Protein AF-A0A4Q2Z6X6-F1 (afdb_monomer_lite)

Radius of gyration: 25.13 Å; chains: 1; bounding box: 73×52×61 Å

Foldseek 3Di:
DDDDPPPPPDDFFPAWDDPDQHTDGWDAQFKKKWKWWFAFLDDPVVLVVLCVVLVCQCPPPPPVSVVVSSVVSVVVSLVSNLQCTDPLLCVPVQLLVQLLCLLVVCDPPQWHWDKKADGSTMIITIIGGHDRRTPVNSVCSSLVRSQVRSCVVVVHDDHGTHPDIDMDTQFDVVSVVVSRVCRQCSCCVSVNDVGSCVRCSICNVVVPCRPVPVQPPDPPHPPDDPPPPVPQAEKEWAWEWDADPVRAIDTPDIDIDPQWDKDDWDDDPRAIEIEIERPHPAGAANHEYEYHYEYEASHHYEYEYPDAHEFEAYDPPHAHEYEYEYAAYHLYEYEYYYDAHEYDPRHHYYYDYHYHYDPRYYYHDDYHHDYD

Structure (mmCIF, N/CA/C/O backbone):
data_AF-A0A4Q2Z6X6-F1
#
_entry.id   AF-A0A4Q2Z6X6-F1
#
loop_
_atom_site.group_PDB
_atom_site.id
_atom_site.type_symbol
_atom_site.label_atom_id
_atom_site.label_alt_id
_atom_site.label_comp_id
_atom_site.label_asym_id
_atom_site.label_entity_id
_atom_site.label_seq_id
_atom_site.pdbx_PDB_ins_code
_atom_site.Cartn_x
_atom_site.Cartn_y
_atom_site.Cartn_z
_atom_site.occupancy
_atom_site.B_iso_or_equiv
_atom_site.auth_seq_id
_atom_site.auth_comp_id
_atom_site.auth_asym_id
_atom_site.auth_atom_id
_atom_site.pdbx_PDB_model_num
ATOM 1 N N . MET A 1 1 ? 43.398 12.656 -2.396 1.00 33.22 1 MET A N 1
ATOM 2 C CA . MET A 1 1 ? 42.752 12.116 -1.182 1.00 33.22 1 MET A CA 1
ATOM 3 C C . MET A 1 1 ? 42.149 13.258 -0.384 1.00 33.22 1 MET A C 1
ATOM 5 O O . MET A 1 1 ? 42.887 14.016 0.225 1.00 33.22 1 MET A O 1
ATOM 9 N N . LYS A 1 2 ? 40.828 13.418 -0.453 1.00 22.88 2 LYS A N 1
ATOM 10 C CA . LYS A 1 2 ? 40.006 14.090 0.561 1.00 22.88 2 LYS A CA 1
ATOM 11 C C . LYS A 1 2 ? 38.672 13.355 0.536 1.00 22.88 2 LYS A C 1
ATOM 13 O O . LYS A 1 2 ? 37.849 13.599 -0.343 1.00 22.88 2 LYS A O 1
ATOM 18 N N . GLU A 1 3 ? 38.540 12.373 1.418 1.00 23.33 3 GLU A N 1
ATOM 19 C CA . GLU A 1 3 ? 37.266 11.732 1.723 1.00 23.33 3 GLU A CA 1
ATOM 20 C C . GLU A 1 3 ? 36.317 12.811 2.246 1.00 23.33 3 GLU A C 1
ATOM 22 O O . GLU A 1 3 ? 36.590 13.475 3.243 1.00 23.33 3 GLU A O 1
ATOM 27 N N . LYS A 1 4 ? 35.218 13.040 1.526 1.00 25.09 4 LYS A N 1
ATOM 28 C CA . LYS A 1 4 ? 34.052 13.701 2.101 1.00 25.09 4 LYS A CA 1
ATOM 29 C C . LYS A 1 4 ? 33.252 12.608 2.792 1.00 25.09 4 LYS A C 1
ATOM 31 O O . LYS A 1 4 ? 32.515 11.884 2.125 1.00 25.09 4 LYS A O 1
ATOM 36 N N . GLU A 1 5 ? 33.397 12.505 4.109 1.00 23.25 5 GLU A N 1
ATOM 37 C CA . GLU A 1 5 ? 32.380 11.892 4.958 1.00 23.25 5 GLU A CA 1
ATOM 38 C C . GLU A 1 5 ? 31.048 12.596 4.672 1.00 23.25 5 GLU A C 1
ATOM 40 O O . GLU A 1 5 ? 30.813 13.743 5.060 1.00 23.25 5 GLU A O 1
ATOM 45 N N . LEU A 1 6 ? 30.171 11.921 3.927 1.00 26.19 6 LEU A N 1
ATOM 46 C CA . LEU A 1 6 ? 28.757 12.251 3.938 1.00 26.19 6 LEU A CA 1
ATOM 47 C C . LEU A 1 6 ? 28.238 11.880 5.325 1.00 26.19 6 LEU A C 1
ATOM 49 O O . LEU A 1 6 ? 27.964 10.716 5.604 1.00 26.19 6 LEU A O 1
ATOM 53 N N . SER A 1 7 ? 28.121 12.894 6.179 1.00 25.31 7 SER A N 1
ATOM 54 C CA . SER A 1 7 ? 27.328 12.863 7.404 1.00 25.31 7 SER A CA 1
ATOM 55 C C . SER A 1 7 ? 25.977 12.180 7.121 1.00 25.31 7 SER A C 1
ATOM 57 O O . SER A 1 7 ? 25.124 12.692 6.396 1.00 25.31 7 SER A O 1
ATOM 59 N N . LEU A 1 8 ? 25.818 10.973 7.670 1.00 28.03 8 LEU A N 1
ATOM 60 C CA . LEU A 1 8 ? 24.575 10.191 7.699 1.00 28.03 8 LEU A CA 1
ATOM 61 C C . LEU A 1 8 ? 23.663 10.609 8.871 1.00 28.03 8 LEU A C 1
ATOM 63 O O . LEU A 1 8 ? 22.629 9.991 9.115 1.00 28.03 8 LEU A O 1
ATOM 67 N N . SER A 1 9 ? 24.012 11.675 9.593 1.00 28.53 9 SER A N 1
ATOM 68 C CA . SER A 1 9 ? 23.241 12.190 10.723 1.00 28.53 9 SER A CA 1
ATOM 69 C C . SER A 1 9 ? 22.095 13.076 10.227 1.00 28.53 9 SER A C 1
ATOM 71 O O . SER A 1 9 ? 22.227 14.298 10.162 1.00 28.53 9 SER A O 1
ATOM 73 N N . GLY A 1 10 ? 20.973 12.465 9.839 1.00 29.73 10 GLY A N 1
ATOM 74 C CA . GLY A 1 10 ? 19.745 13.225 9.569 1.00 29.73 10 GLY A CA 1
ATOM 75 C C . GLY A 1 10 ? 18.648 12.547 8.749 1.00 29.73 10 GLY A C 1
ATOM 76 O O . GLY A 1 10 ? 17.708 13.230 8.352 1.00 29.73 10 GLY A O 1
ATOM 77 N N . MET A 1 11 ? 18.729 11.247 8.450 1.00 39.00 11 MET A N 1
ATOM 78 C CA . MET A 1 11 ? 17.660 10.553 7.718 1.00 39.00 11 MET A CA 1
ATOM 79 C C . MET A 1 11 ? 17.169 9.349 8.517 1.00 39.00 11 MET A C 1
ATOM 81 O O . MET A 1 11 ? 17.654 8.238 8.335 1.00 39.00 11 MET A O 1
ATOM 85 N N . SER A 1 12 ? 16.209 9.590 9.409 1.00 40.06 12 SER A N 1
ATOM 86 C CA . SER A 1 12 ? 15.382 8.537 9.992 1.00 40.06 12 SER A CA 1
ATOM 87 C C . SER A 1 12 ? 14.321 8.087 8.985 1.00 40.06 12 SER A C 1
ATOM 89 O O . SER A 1 12 ? 13.953 8.841 8.075 1.00 40.06 12 SER A O 1
ATOM 91 N N . HIS A 1 13 ? 13.805 6.869 9.158 1.00 42.75 13 HIS A N 1
ATOM 92 C CA . HIS A 1 13 ? 12.564 6.454 8.509 1.00 42.75 13 HIS A CA 1
ATOM 93 C C . HIS A 1 13 ? 11.490 7.520 8.736 1.00 42.75 13 HIS A C 1
ATOM 95 O O . HIS A 1 13 ? 11.261 7.959 9.865 1.00 42.75 13 HIS A O 1
ATOM 101 N N . LYS A 1 14 ? 10.845 7.963 7.656 1.00 43.06 14 LYS A N 1
ATOM 102 C CA . LYS A 1 14 ? 9.855 9.049 7.731 1.00 43.06 14 LYS A CA 1
ATOM 103 C C . LYS A 1 14 ? 8.482 8.594 8.228 1.00 43.06 14 LYS A C 1
ATOM 105 O O . LYS A 1 14 ? 7.580 9.422 8.325 1.00 43.06 14 LYS A O 1
ATOM 110 N N . GLY A 1 15 ? 8.312 7.302 8.512 1.00 45.00 15 GLY A N 1
ATOM 111 C CA . GLY A 1 15 ? 7.004 6.722 8.787 1.00 45.00 15 GLY A CA 1
ATOM 112 C C . GLY A 1 15 ? 6.058 6.964 7.610 1.00 45.00 15 GLY A C 1
ATOM 113 O O . GLY A 1 15 ? 6.456 6.852 6.447 1.00 45.00 15 GLY A O 1
ATOM 114 N N . VAL A 1 16 ? 4.813 7.323 7.914 1.00 37.75 16 VAL A N 1
ATOM 115 C CA . VAL A 1 16 ? 3.812 7.700 6.913 1.00 37.75 16 VAL A CA 1
ATOM 116 C C . VAL A 1 16 ? 3.947 9.191 6.611 1.00 37.75 16 VAL A C 1
ATOM 118 O O . VAL A 1 16 ? 3.788 10.017 7.505 1.00 37.75 16 VAL A O 1
ATOM 121 N N . HIS A 1 17 ? 4.231 9.549 5.360 1.00 38.41 17 HIS A N 1
ATOM 122 C CA . HIS A 1 17 ? 4.363 10.953 4.962 1.00 38.41 17 HIS A CA 1
ATOM 123 C C . HIS A 1 17 ? 3.793 11.199 3.564 1.00 38.41 17 HIS A C 1
ATOM 125 O O . HIS A 1 17 ? 3.999 10.396 2.663 1.00 38.41 17 HIS A O 1
ATOM 131 N N . ASP A 1 18 ? 3.081 12.308 3.368 1.00 32.94 18 ASP A N 1
ATOM 132 C CA . ASP A 1 18 ? 2.412 12.641 2.104 1.00 32.94 18 ASP A CA 1
ATOM 133 C C . ASP A 1 18 ? 3.108 13.809 1.382 1.00 32.94 18 ASP A C 1
ATOM 135 O O . ASP A 1 18 ? 3.650 14.723 2.007 1.00 32.94 18 ASP A O 1
ATOM 139 N N . ARG A 1 19 ? 3.105 13.760 0.046 1.00 46.19 19 ARG A N 1
ATOM 140 C CA . ARG A 1 19 ? 3.563 14.837 -0.854 1.00 46.19 19 ARG A CA 1
ATOM 141 C C . ARG A 1 19 ? 2.453 15.325 -1.794 1.00 46.19 19 ARG A C 1
ATOM 143 O O . ARG A 1 19 ? 2.732 15.951 -2.815 1.00 46.19 19 ARG A O 1
ATOM 150 N N . GLY A 1 20 ? 1.198 15.066 -1.426 1.00 34.12 20 GLY A N 1
ATOM 151 C CA . GLY A 1 20 ? -0.000 15.641 -2.025 1.00 34.12 20 GLY A CA 1
ATOM 152 C C . GLY A 1 20 ? -0.754 14.719 -2.974 1.00 34.12 20 GLY A C 1
ATOM 153 O O . GLY A 1 20 ? -1.616 15.218 -3.691 1.00 34.12 20 GLY A O 1
ATOM 154 N N . TYR A 1 21 ? -0.438 13.416 -3.021 1.00 42.34 21 TYR A N 1
ATOM 155 C CA . TYR A 1 21 ? -1.104 12.490 -3.952 1.00 42.34 21 TYR A CA 1
ATOM 156 C C . TYR A 1 21 ? -1.280 11.049 -3.456 1.00 42.34 21 TYR A C 1
ATOM 158 O O . TYR A 1 21 ? -2.177 10.395 -3.983 1.00 42.34 21 TYR A O 1
ATOM 166 N N . LEU A 1 22 ? -0.484 10.576 -2.481 1.00 34.59 22 LEU A N 1
ATOM 167 C CA . LEU A 1 22 ? -0.704 9.396 -1.619 1.00 34.59 22 LEU A CA 1
ATOM 168 C C . LEU A 1 22 ? 0.423 9.304 -0.566 1.00 34.59 22 LEU A C 1
ATOM 170 O O . LEU A 1 22 ? 1.561 9.666 -0.870 1.00 34.59 22 LEU A O 1
ATOM 174 N N . PRO A 1 23 ? 0.145 8.807 0.654 1.00 33.59 23 PRO A N 1
ATOM 175 C CA . PRO A 1 23 ? 1.152 8.702 1.697 1.00 33.59 23 PRO A CA 1
ATOM 176 C C . PRO A 1 23 ? 2.178 7.608 1.373 1.00 33.59 23 PRO A C 1
ATOM 178 O O . PRO A 1 23 ? 1.811 6.467 1.099 1.00 33.59 23 PRO A O 1
ATOM 181 N N . HIS A 1 24 ? 3.457 7.960 1.462 1.00 42.88 24 HIS A N 1
ATOM 182 C CA . HIS A 1 24 ? 4.620 7.080 1.376 1.00 42.88 24 HIS A CA 1
ATOM 183 C C . HIS A 1 24 ? 4.824 6.344 2.706 1.00 42.88 24 HIS A C 1
ATOM 185 O O . HIS A 1 24 ? 4.703 6.960 3.770 1.00 42.88 24 HIS A O 1
ATOM 191 N N . TRP A 1 25 ? 5.146 5.047 2.662 1.00 44.41 25 TRP A N 1
ATOM 192 C CA . TRP A 1 25 ? 5.293 4.202 3.857 1.00 44.41 25 TRP A CA 1
ATOM 193 C C . TRP A 1 25 ? 6.752 3.770 3.997 1.00 44.41 25 TRP A C 1
ATOM 195 O O . TRP A 1 25 ? 7.204 2.897 3.270 1.00 44.41 25 TRP A O 1
ATOM 205 N N . ASP A 1 26 ? 7.497 4.355 4.934 1.00 47.25 26 ASP A N 1
ATOM 206 C CA . ASP A 1 26 ? 8.935 4.106 5.102 1.00 47.25 26 ASP A CA 1
ATOM 207 C C . ASP A 1 26 ? 9.213 3.387 6.435 1.00 47.25 26 ASP A C 1
ATOM 209 O O . ASP A 1 26 ? 9.262 4.029 7.483 1.00 47.25 26 ASP A O 1
ATOM 213 N N . PHE A 1 27 ? 9.359 2.053 6.393 1.00 50.59 27 PHE A N 1
ATOM 214 C CA . PHE A 1 27 ? 9.586 1.184 7.561 1.00 50.59 27 PHE A CA 1
ATOM 215 C C . PHE A 1 27 ? 10.735 0.189 7.315 1.00 50.59 27 PHE A C 1
ATOM 217 O O . PHE A 1 27 ? 10.831 -0.391 6.228 1.00 50.59 27 PHE A O 1
ATOM 224 N N . GLY A 1 28 ? 11.568 -0.069 8.326 1.00 48.06 28 GLY A N 1
ATOM 225 C CA . GLY A 1 28 ? 12.631 -1.081 8.267 1.00 48.06 28 GLY A CA 1
ATOM 226 C C . GLY A 1 28 ? 12.084 -2.497 8.036 1.00 48.06 28 GLY A C 1
ATOM 227 O O . GLY A 1 28 ? 10.985 -2.831 8.479 1.00 48.06 28 GLY A O 1
ATOM 228 N N . ASN A 1 29 ? 12.831 -3.336 7.310 1.00 62.94 29 ASN A N 1
ATOM 229 C CA . ASN A 1 29 ? 12.462 -4.719 6.952 1.00 62.94 29 ASN A CA 1
ATOM 230 C C . ASN A 1 29 ? 11.166 -4.903 6.139 1.00 62.94 29 ASN A C 1
ATOM 232 O O . ASN A 1 29 ? 10.753 -6.044 5.908 1.00 62.94 29 ASN A O 1
ATOM 236 N N . SER A 1 30 ? 10.554 -3.813 5.670 1.00 71.69 30 SER A N 1
ATOM 237 C CA . SER A 1 30 ? 9.345 -3.851 4.849 1.00 71.69 30 SER A CA 1
ATOM 238 C C . SER A 1 30 ? 9.624 -4.302 3.416 1.00 71.69 30 SER A C 1
ATOM 240 O O . SER A 1 30 ? 10.690 -4.031 2.856 1.00 71.69 30 SER A O 1
ATOM 242 N N . VAL A 1 31 ? 8.646 -4.982 2.813 1.00 80.19 31 VAL A N 1
ATOM 243 C CA . VAL A 1 31 ? 8.645 -5.277 1.379 1.00 80.19 31 VAL A CA 1
ATOM 244 C C . VAL A 1 31 ? 7.908 -4.154 0.656 1.00 80.19 31 VAL A C 1
ATOM 246 O O . VAL A 1 31 ? 6.762 -3.856 0.978 1.00 80.19 31 VAL A O 1
ATOM 249 N N . GLN A 1 32 ? 8.564 -3.520 -0.308 1.00 79.62 32 GLN A N 1
ATOM 250 C CA . GLN A 1 32 ? 8.077 -2.332 -1.004 1.00 79.62 32 GLN A CA 1
ATOM 251 C C . GLN A 1 32 ? 8.049 -2.578 -2.507 1.00 79.62 32 GLN A C 1
ATOM 253 O O . GLN A 1 32 ? 9.056 -2.978 -3.096 1.00 79.62 32 GLN A O 1
ATOM 258 N N . ALA A 1 33 ? 6.900 -2.305 -3.118 1.00 83.25 33 ALA A N 1
ATOM 259 C CA . ALA A 1 33 ? 6.735 -2.239 -4.560 1.00 83.25 33 ALA A CA 1
ATOM 260 C C . ALA A 1 33 ? 6.944 -0.792 -5.006 1.00 83.25 33 ALA A C 1
ATOM 262 O O . ALA A 1 33 ? 6.227 0.100 -4.564 1.00 83.25 33 ALA A O 1
ATOM 263 N N . ILE A 1 34 ? 7.928 -0.551 -5.861 1.00 90.38 34 ILE A N 1
ATOM 264 C CA . ILE A 1 34 ? 8.402 0.782 -6.227 1.00 90.38 34 ILE A CA 1
ATOM 265 C C . ILE A 1 34 ? 8.278 0.945 -7.736 1.00 90.38 34 ILE A C 1
ATOM 267 O O . ILE A 1 34 ? 8.591 0.036 -8.500 1.00 90.38 34 ILE A O 1
ATOM 271 N N . THR A 1 35 ? 7.830 2.117 -8.173 1.00 88.44 35 THR A N 1
ATOM 272 C CA . THR A 1 35 ? 7.826 2.528 -9.577 1.00 88.44 35 THR A CA 1
ATOM 273 C C . THR A 1 35 ? 8.428 3.920 -9.712 1.00 88.44 35 THR A C 1
ATOM 275 O O . THR A 1 35 ? 7.965 4.873 -9.082 1.00 88.44 35 THR A O 1
ATOM 278 N N . PHE A 1 36 ? 9.453 4.062 -10.549 1.00 89.62 36 PHE A N 1
ATOM 279 C CA . PHE A 1 36 ? 10.030 5.358 -10.913 1.00 89.62 36 PHE A CA 1
ATOM 280 C C . PHE A 1 36 ? 10.207 5.455 -12.430 1.00 89.62 36 PHE A C 1
ATOM 282 O O . PHE A 1 36 ? 10.349 4.443 -13.108 1.00 89.62 36 PHE A O 1
ATOM 289 N N . ARG A 1 37 ? 10.141 6.676 -12.970 1.00 89.88 37 ARG A N 1
ATOM 290 C CA . ARG A 1 37 ? 9.917 6.914 -14.406 1.00 89.88 37 ARG A CA 1
ATOM 291 C C . ARG A 1 37 ? 10.770 8.042 -14.971 1.00 89.88 37 ARG A C 1
ATOM 293 O O . ARG A 1 37 ? 11.201 8.924 -14.214 1.00 89.88 37 ARG A O 1
ATOM 300 N N . LEU A 1 38 ? 11.013 8.015 -16.282 1.00 91.12 38 LEU A N 1
ATOM 301 C CA . LEU A 1 38 ? 11.752 9.067 -16.984 1.00 91.12 38 LEU A CA 1
ATOM 302 C C . LEU A 1 38 ? 11.026 10.414 -16.872 1.00 91.12 38 LEU A C 1
ATOM 304 O O . LEU A 1 38 ? 9.802 10.466 -16.739 1.00 91.12 38 LEU A O 1
ATOM 308 N N . ALA A 1 39 ? 11.778 11.512 -16.898 1.00 88.06 39 ALA A N 1
ATOM 309 C CA . ALA A 1 39 ? 11.249 12.857 -16.659 1.00 88.06 39 ALA A CA 1
ATOM 310 C C . ALA A 1 39 ? 10.165 13.287 -17.662 1.00 88.06 39 ALA A C 1
ATOM 312 O O . ALA A 1 39 ? 9.256 14.036 -17.307 1.00 88.06 39 ALA A O 1
ATOM 313 N N . ASP A 1 40 ? 10.251 12.791 -18.890 1.00 86.56 40 ASP A N 1
ATOM 314 C CA . ASP A 1 40 ? 9.390 13.106 -20.026 1.00 86.56 40 ASP A CA 1
ATOM 315 C C . ASP A 1 40 ? 8.310 12.045 -20.303 1.00 86.56 40 ASP A C 1
ATOM 317 O O . ASP A 1 40 ? 7.402 12.293 -21.094 1.00 86.56 40 ASP A O 1
ATOM 321 N N . SER A 1 41 ? 8.359 10.900 -19.610 1.00 83.75 41 SER A N 1
ATOM 322 C CA . SER A 1 41 ? 7.420 9.776 -19.787 1.00 83.75 41 SER A CA 1
ATOM 323 C C . SER A 1 41 ? 5.963 10.112 -19.456 1.00 83.75 41 SER A C 1
ATOM 325 O O . SER A 1 41 ? 5.042 9.508 -19.997 1.00 83.75 41 SER A O 1
ATOM 327 N N . LEU A 1 42 ? 5.735 11.091 -18.574 1.00 81.94 42 LEU A N 1
ATOM 328 C CA . LEU A 1 42 ? 4.404 11.561 -18.201 1.00 81.94 42 LEU A CA 1
ATOM 329 C C . LEU A 1 42 ? 4.429 13.086 -17.992 1.00 81.94 42 LEU A C 1
ATOM 331 O O . LEU A 1 42 ? 4.717 13.563 -16.891 1.00 81.94 42 LEU A O 1
ATOM 335 N N . PRO A 1 43 ? 4.138 13.888 -19.032 1.00 81.06 43 PRO A N 1
ATOM 336 C CA . PRO A 1 43 ? 4.126 15.340 -18.918 1.00 81.06 43 PRO A CA 1
ATOM 337 C C . PRO A 1 43 ? 3.219 15.822 -17.778 1.00 81.06 43 PRO A C 1
ATOM 339 O O . PRO A 1 43 ? 2.046 15.453 -17.698 1.00 81.06 43 PRO A O 1
ATOM 342 N N . GLN A 1 44 ? 3.727 16.721 -16.927 1.00 76.00 44 GLN A N 1
ATOM 343 C CA . GLN A 1 44 ? 2.976 17.258 -15.778 1.00 76.00 44 GLN A CA 1
ATOM 344 C C . GLN A 1 44 ? 1.639 17.893 -16.178 1.00 76.00 44 GLN A C 1
ATOM 346 O O . GLN A 1 44 ? 0.694 17.881 -15.397 1.00 76.00 44 GLN A O 1
ATOM 351 N N . LYS A 1 45 ? 1.536 18.422 -17.402 1.00 81.12 45 LYS A N 1
ATOM 352 C CA . LYS A 1 45 ? 0.288 18.969 -17.945 1.00 81.12 45 LYS A CA 1
ATOM 353 C C . LYS A 1 45 ? -0.809 17.902 -18.065 1.00 81.12 45 LYS A C 1
ATOM 355 O O . LYS A 1 45 ? -1.946 18.183 -17.711 1.00 81.12 45 LYS A O 1
ATOM 360 N N . ILE A 1 46 ? -0.465 16.693 -18.512 1.00 83.38 46 ILE A N 1
ATOM 361 C CA . ILE A 1 46 ? -1.412 15.576 -18.665 1.00 83.38 46 ILE A CA 1
ATOM 362 C C . ILE A 1 46 ? -1.861 15.081 -17.292 1.00 83.38 46 ILE A C 1
ATOM 364 O O . ILE A 1 46 ? -3.052 14.963 -17.022 1.00 83.38 46 ILE A O 1
ATOM 368 N N . LEU A 1 47 ? -0.899 14.883 -16.391 1.00 81.69 47 LEU A N 1
ATOM 369 C CA . LEU A 1 47 ? -1.148 14.411 -15.031 1.00 81.69 47 LEU A CA 1
ATOM 370 C C . LEU A 1 47 ? -2.017 15.410 -14.238 1.00 81.69 47 LEU A C 1
ATOM 372 O O . LEU A 1 47 ? -2.949 15.013 -13.541 1.00 81.69 47 LEU A O 1
ATOM 376 N N . LYS A 1 48 ? -1.766 16.719 -14.395 1.00 84.31 48 LYS A N 1
ATOM 377 C CA . LYS A 1 48 ? -2.634 17.783 -13.860 1.00 84.31 48 LYS A CA 1
ATOM 378 C C . LYS A 1 48 ? -4.020 17.777 -14.504 1.00 84.31 48 LYS A C 1
ATOM 380 O O . LYS A 1 48 ? -4.992 17.939 -13.780 1.00 84.31 48 LYS A O 1
ATOM 385 N N . GLY A 1 49 ? -4.112 17.552 -15.815 1.00 86.19 49 GLY A N 1
ATOM 386 C CA . GLY A 1 49 ? -5.385 17.442 -16.532 1.00 86.19 49 GLY A CA 1
ATOM 387 C C . GLY A 1 49 ? -6.285 16.350 -15.955 1.00 86.19 49 GLY A C 1
ATOM 388 O O . GLY A 1 49 ? -7.397 16.641 -15.534 1.00 86.19 49 GLY A O 1
ATOM 389 N N . TRP A 1 50 ? -5.777 15.122 -15.809 1.00 89.12 50 TRP A N 1
ATOM 390 C CA . TRP A 1 50 ? -6.570 14.028 -15.229 1.00 89.12 50 TRP A CA 1
ATOM 391 C C . TRP A 1 50 ? -6.937 14.254 -13.766 1.00 89.12 50 TRP A C 1
ATOM 393 O O . TRP A 1 50 ? -8.016 13.858 -13.335 1.00 89.12 50 TRP A O 1
ATOM 403 N N . ARG A 1 51 ? -6.051 14.881 -12.986 1.00 85.38 51 ARG A N 1
ATOM 404 C CA . ARG A 1 51 ? -6.359 15.255 -11.600 1.00 85.38 51 ARG A CA 1
ATOM 405 C C . ARG A 1 51 ? -7.464 16.295 -11.524 1.00 85.38 51 ARG A C 1
ATOM 407 O O . ARG A 1 51 ? -8.272 16.212 -10.610 1.00 85.38 51 ARG A O 1
ATOM 414 N N . GLU A 1 52 ? -7.504 17.232 -12.467 1.00 87.94 52 GLU A N 1
ATOM 415 C CA . GLU A 1 52 ? -8.578 18.218 -12.547 1.00 87.94 52 GLU A CA 1
ATOM 416 C C . GLU A 1 52 ? -9.898 17.566 -12.972 1.00 87.94 52 GLU A C 1
ATOM 418 O O . GLU A 1 52 ? -10.919 17.774 -12.324 1.00 87.94 52 GLU A O 1
ATOM 423 N N . GLU A 1 53 ? -9.872 16.694 -13.985 1.00 90.25 53 GLU A N 1
ATOM 424 C CA . GLU A 1 53 ? -11.047 15.914 -14.406 1.00 90.25 53 GLU A CA 1
ATOM 425 C C . GLU A 1 53 ? -11.628 15.084 -13.255 1.00 90.25 53 GLU A C 1
ATOM 427 O O . GLU A 1 53 ? -12.843 14.998 -13.085 1.00 90.25 53 GLU A O 1
ATOM 432 N N . LEU A 1 54 ? -10.756 14.487 -12.442 1.00 87.94 54 LEU A N 1
ATOM 433 C CA . LEU A 1 54 ? -11.139 13.665 -11.301 1.00 87.94 54 LEU A CA 1
ATOM 434 C C . LEU A 1 54 ? -11.246 14.467 -9.997 1.00 87.94 54 LEU A C 1
ATOM 436 O O . LEU A 1 54 ? -11.477 13.863 -8.954 1.00 87.94 54 LEU A O 1
ATOM 440 N N . ARG A 1 55 ? -11.104 15.801 -10.010 1.00 90.06 55 ARG A N 1
ATOM 441 C CA . ARG A 1 55 ? -10.941 16.616 -8.790 1.00 90.06 55 ARG A CA 1
ATOM 442 C C . ARG A 1 55 ? -12.085 16.436 -7.804 1.00 90.06 55 ARG A C 1
ATOM 444 O O . ARG A 1 55 ? -11.843 16.268 -6.612 1.00 90.06 55 ARG A O 1
ATOM 451 N N . VAL A 1 56 ? -13.319 16.465 -8.307 1.00 84.94 56 VAL A N 1
ATOM 452 C CA . VAL A 1 56 ? -14.531 16.314 -7.487 1.00 84.94 56 VAL A CA 1
ATOM 453 C C . VAL A 1 56 ? -14.582 14.928 -6.851 1.00 84.94 56 VAL A C 1
ATOM 455 O O . VAL A 1 56 ? -14.848 14.815 -5.662 1.00 84.94 56 VAL A O 1
ATOM 458 N N . ALA A 1 57 ? -14.278 13.883 -7.621 1.00 82.50 57 ALA A N 1
ATOM 459 C CA . ALA A 1 57 ? -14.330 12.513 -7.132 1.00 82.50 57 ALA A CA 1
ATOM 460 C C . ALA A 1 57 ? -13.163 12.200 -6.177 1.00 82.50 57 ALA A C 1
ATOM 462 O O . ALA A 1 57 ? -13.382 11.621 -5.120 1.00 82.50 57 ALA A O 1
ATOM 463 N N . LEU A 1 58 ? -11.944 12.658 -6.485 1.00 77.31 58 LEU A N 1
ATOM 464 C CA . LEU A 1 58 ? -10.764 12.537 -5.619 1.00 77.31 58 LEU A CA 1
ATOM 465 C C . LEU A 1 58 ? -10.954 13.266 -4.284 1.00 77.31 58 LEU A C 1
ATOM 467 O O . LEU A 1 58 ? -10.555 12.744 -3.246 1.00 77.31 58 LEU A O 1
ATOM 471 N N . GLY A 1 59 ? -11.564 14.454 -4.317 1.00 78.12 59 GLY A N 1
ATOM 472 C CA . GLY A 1 59 ? -11.892 15.254 -3.137 1.00 78.12 59 GLY A CA 1
ATOM 473 C C . GLY A 1 59 ? -13.228 14.898 -2.485 1.00 78.12 59 GLY A C 1
ATOM 474 O O . GLY A 1 59 ? -13.658 15.618 -1.585 1.00 78.12 59 GLY A O 1
ATOM 475 N N . SER A 1 60 ? -13.899 13.838 -2.947 1.00 75.00 60 SER A N 1
ATOM 476 C CA . SER A 1 60 ? -15.176 13.414 -2.386 1.00 75.00 60 SER A CA 1
ATOM 477 C C . SER A 1 60 ? -14.987 12.956 -0.936 1.00 75.00 60 SER A C 1
ATOM 479 O O . SER A 1 60 ? -14.064 12.184 -0.663 1.00 75.00 60 SER A O 1
ATOM 481 N N . PRO A 1 61 ? -15.857 13.383 -0.002 1.00 68.12 61 PRO A N 1
ATOM 482 C CA . PRO A 1 61 ? -15.882 12.830 1.349 1.00 68.12 61 PRO A CA 1
ATOM 483 C C . PRO A 1 61 ? -16.380 11.376 1.361 1.00 68.12 61 PRO A C 1
ATOM 485 O O . PRO A 1 61 ? -16.148 10.664 2.336 1.00 68.12 61 PRO A O 1
ATOM 488 N N . ASP A 1 62 ? -17.032 10.925 0.282 1.00 81.06 62 ASP A N 1
ATOM 489 C CA . ASP A 1 62 ? -17.368 9.520 0.084 1.00 81.06 62 ASP A CA 1
ATOM 490 C C . ASP A 1 62 ? -16.114 8.705 -0.272 1.00 81.06 62 ASP A C 1
ATOM 492 O O . ASP A 1 62 ? -15.469 8.905 -1.311 1.00 81.06 62 ASP A O 1
ATOM 496 N N . SER A 1 63 ? -15.772 7.773 0.617 1.00 61.06 63 SER A N 1
ATOM 497 C CA . SER A 1 63 ? -14.535 6.995 0.537 1.00 61.06 63 SER A CA 1
ATOM 498 C C . SER A 1 63 ? -14.490 6.055 -0.669 1.00 61.06 63 SER A C 1
ATOM 500 O O . SER A 1 63 ? -13.412 5.829 -1.227 1.00 61.06 63 SER A O 1
ATOM 502 N N . GLU A 1 64 ? -15.639 5.542 -1.118 1.00 65.88 64 GLU A N 1
ATOM 503 C CA . GLU A 1 64 ? -15.711 4.672 -2.288 1.00 65.88 64 GLU A CA 1
ATOM 504 C C . GLU A 1 64 ? -15.452 5.464 -3.570 1.00 65.88 64 GLU A C 1
ATOM 506 O O . GLU A 1 64 ? -14.581 5.087 -4.359 1.00 65.88 64 GLU A O 1
ATOM 511 N N . THR A 1 65 ? -16.108 6.614 -3.725 1.00 7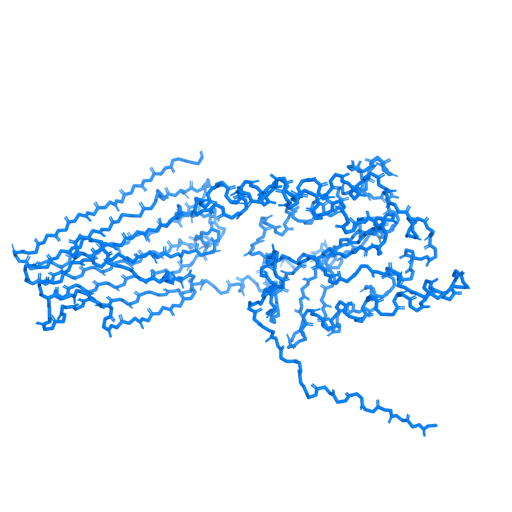0.44 65 THR A N 1
ATOM 512 C CA . THR A 1 65 ? -15.910 7.537 -4.847 1.00 70.44 65 THR A CA 1
ATOM 513 C C . THR A 1 65 ? -14.459 8.008 -4.937 1.00 70.44 65 THR A C 1
ATOM 515 O O . THR A 1 65 ? -13.855 7.939 -6.012 1.00 70.44 65 THR A O 1
ATOM 518 N N . SER A 1 66 ? -13.862 8.425 -3.814 1.00 65.75 66 SER A N 1
ATOM 519 C CA . SER A 1 66 ? -12.456 8.853 -3.779 1.00 65.75 66 SER A CA 1
ATOM 520 C C . SER A 1 66 ? -11.503 7.711 -4.142 1.00 65.75 66 SER A C 1
ATOM 522 O O . SER A 1 66 ? -10.610 7.881 -4.980 1.00 65.75 66 SER A O 1
ATOM 524 N N . ARG A 1 67 ? -11.742 6.498 -3.623 1.00 66.56 67 ARG A N 1
ATOM 525 C CA . ARG A 1 67 ? -10.944 5.307 -3.956 1.00 66.56 67 ARG A CA 1
ATOM 526 C C . ARG A 1 67 ? -11.077 4.909 -5.425 1.00 66.56 67 ARG A C 1
ATOM 528 O O . ARG A 1 67 ? -10.073 4.574 -6.055 1.00 66.56 67 ARG A O 1
ATOM 535 N N . MET A 1 68 ? -12.286 4.942 -5.984 1.00 67.31 68 MET A N 1
ATOM 536 C CA . MET A 1 68 ? -12.536 4.648 -7.397 1.00 67.31 68 MET A CA 1
ATOM 537 C C . MET A 1 68 ? -11.856 5.668 -8.307 1.00 67.31 68 MET A C 1
ATOM 539 O O . MET A 1 68 ? -11.224 5.275 -9.286 1.00 67.31 68 MET A O 1
ATOM 543 N N . ALA A 1 69 ? -11.912 6.955 -7.961 1.00 71.44 69 ALA A N 1
ATOM 544 C CA . ALA A 1 69 ? -11.220 8.010 -8.693 1.00 71.44 69 ALA A CA 1
ATOM 545 C C . ALA A 1 69 ? -9.697 7.842 -8.634 1.00 71.44 69 ALA A C 1
ATOM 547 O O . ALA A 1 69 ? -9.008 8.005 -9.639 1.00 71.44 69 ALA A O 1
ATOM 548 N N . GLN A 1 70 ? -9.161 7.451 -7.478 1.00 70.19 70 GLN A N 1
ATOM 549 C CA . GLN A 1 70 ? -7.735 7.193 -7.317 1.00 70.19 70 GLN A CA 1
ATOM 550 C C . GLN A 1 70 ? -7.292 5.959 -8.119 1.00 70.19 70 GLN A C 1
ATOM 552 O O . GLN A 1 70 ? -6.279 6.011 -8.817 1.00 70.19 70 GLN A O 1
ATOM 557 N N . ALA A 1 71 ? -8.082 4.881 -8.107 1.00 67.25 71 ALA A N 1
ATOM 558 C CA . ALA A 1 71 ? -7.863 3.716 -8.963 1.00 67.25 71 ALA A CA 1
ATOM 559 C C . ALA A 1 71 ? -7.960 4.072 -10.457 1.00 67.25 71 ALA A C 1
ATOM 561 O O . ALA A 1 71 ? -7.173 3.568 -11.260 1.00 67.25 71 ALA A O 1
ATOM 562 N N . ASP A 1 72 ? -8.881 4.961 -10.841 1.00 74.44 72 ASP A N 1
ATOM 563 C CA . ASP A 1 72 ? -9.002 5.430 -12.219 1.00 74.44 72 ASP A CA 1
ATOM 564 C C . ASP A 1 72 ? -7.778 6.233 -12.658 1.00 74.44 72 ASP A C 1
ATOM 566 O O . ASP A 1 72 ? -7.191 5.939 -13.700 1.00 74.44 72 ASP A O 1
ATOM 570 N N . LEU A 1 73 ? -7.323 7.166 -11.818 1.00 76.88 73 LEU A N 1
ATOM 571 C CA . LEU A 1 73 ? -6.097 7.922 -12.049 1.00 76.88 73 LEU A CA 1
ATOM 572 C C . LEU A 1 73 ? -4.897 6.983 -12.241 1.00 76.88 73 LEU A C 1
ATOM 574 O O . LEU A 1 73 ? -4.133 7.156 -13.190 1.00 76.88 73 LEU A O 1
ATOM 578 N N . TYR A 1 74 ? -4.762 5.948 -11.407 1.00 70.75 74 TYR A N 1
ATOM 579 C CA . TYR A 1 74 ? -3.701 4.950 -11.558 1.00 70.75 74 TYR A CA 1
ATOM 580 C C . TYR A 1 74 ? -3.801 4.138 -12.843 1.00 70.75 74 TYR A C 1
ATOM 582 O O . TYR A 1 74 ? -2.782 3.903 -13.491 1.00 70.75 74 TYR A O 1
ATOM 590 N N . ARG A 1 75 ? -5.008 3.731 -13.250 1.00 73.69 75 ARG A N 1
ATOM 591 C CA . ARG A 1 75 ? -5.204 3.026 -14.525 1.00 73.69 75 ARG A CA 1
ATOM 592 C C . ARG A 1 75 ? -4.830 3.903 -15.715 1.00 73.69 75 ARG A C 1
ATOM 594 O O . ARG A 1 75 ? -4.214 3.396 -16.648 1.00 73.69 75 ARG A O 1
ATOM 601 N N . ARG A 1 76 ? -5.168 5.197 -15.686 1.00 82.44 76 ARG A N 1
ATOM 602 C CA . ARG A 1 76 ? -4.774 6.158 -16.733 1.00 82.44 76 ARG A CA 1
ATOM 603 C C . ARG A 1 76 ? -3.262 6.312 -16.802 1.00 82.44 76 ARG A C 1
ATOM 605 O O . ARG A 1 76 ? -2.699 6.227 -17.886 1.00 82.44 76 ARG A O 1
ATOM 612 N N . ILE A 1 77 ? -2.618 6.462 -15.644 1.00 78.81 77 ILE A N 1
ATOM 613 C CA . ILE A 1 77 ? -1.163 6.547 -15.535 1.00 78.81 77 ILE A CA 1
ATOM 614 C C . ILE A 1 77 ? -0.502 5.284 -16.104 1.00 78.81 77 ILE A C 1
ATOM 616 O O . ILE A 1 77 ? 0.296 5.406 -17.024 1.00 78.81 77 ILE A O 1
ATOM 620 N N . SER A 1 78 ? -0.886 4.089 -15.640 1.00 70.38 78 SER A N 1
ATOM 621 C CA . SER A 1 78 ? -0.306 2.825 -16.122 1.00 70.38 78 SER A CA 1
ATOM 622 C C . SER A 1 78 ? -0.503 2.634 -17.627 1.00 70.38 78 SER A C 1
ATOM 624 O O . SER A 1 78 ? 0.449 2.299 -18.316 1.00 70.38 78 SER A O 1
ATOM 626 N N . ARG A 1 79 ? -1.700 2.905 -18.170 1.00 76.06 79 ARG A N 1
ATOM 627 C CA . ARG A 1 79 ? -1.938 2.805 -19.623 1.00 76.06 79 ARG A CA 1
ATOM 628 C C . ARG A 1 79 ? -1.074 3.773 -20.428 1.00 76.06 79 ARG A C 1
ATOM 630 O O . ARG A 1 79 ? -0.624 3.422 -21.509 1.00 76.06 79 ARG A O 1
ATOM 637 N N . TYR A 1 80 ? -0.876 4.988 -19.923 1.00 80.25 80 TYR A N 1
ATOM 638 C CA . TYR A 1 80 ? -0.051 5.992 -20.592 1.00 80.25 80 TYR A CA 1
ATOM 639 C C . TYR A 1 80 ? 1.437 5.636 -20.529 1.00 80.25 80 TYR A C 1
ATOM 641 O O . TYR A 1 80 ? 2.172 5.865 -21.483 1.00 80.25 80 TYR A O 1
ATOM 649 N N . GLU A 1 81 ? 1.887 5.050 -19.421 1.00 74.19 81 GLU A N 1
ATOM 650 C CA . GLU A 1 81 ? 3.252 4.540 -19.291 1.00 74.19 81 GLU A CA 1
ATOM 651 C C . GLU A 1 81 ? 3.523 3.402 -20.280 1.00 74.19 81 GLU A C 1
ATOM 653 O O . GLU A 1 81 ? 4.501 3.474 -21.028 1.00 74.19 81 GLU A O 1
ATOM 658 N N . ASP A 1 82 ? 2.618 2.419 -20.339 1.00 74.81 82 ASP A N 1
ATOM 659 C CA . ASP A 1 82 ? 2.703 1.252 -21.229 1.00 74.81 82 ASP A CA 1
ATOM 660 C C . ASP A 1 82 ? 2.677 1.645 -22.719 1.00 74.81 82 ASP A C 1
ATOM 662 O O . ASP A 1 82 ? 3.193 0.915 -23.559 1.00 74.81 82 ASP A O 1
ATOM 666 N N . ALA A 1 83 ? 2.131 2.817 -23.060 1.00 76.50 83 ALA A N 1
ATOM 667 C CA . ALA A 1 83 ? 2.096 3.334 -24.429 1.00 76.50 83 ALA A CA 1
ATOM 668 C C . ALA A 1 83 ? 3.457 3.854 -24.943 1.00 76.50 83 ALA A C 1
ATOM 670 O O . ALA A 1 83 ? 3.553 4.267 -26.098 1.00 76.50 83 ALA A O 1
ATOM 671 N N . GLY A 1 84 ? 4.507 3.861 -24.110 1.00 75.69 84 GLY A N 1
ATOM 672 C CA . GLY A 1 84 ? 5.862 4.206 -24.554 1.00 75.69 84 GLY A CA 1
ATOM 673 C C . GLY A 1 84 ? 6.054 5.692 -24.873 1.00 75.69 84 GLY A C 1
ATOM 674 O O . GLY A 1 84 ? 6.792 6.048 -25.785 1.00 75.69 84 GLY A O 1
ATOM 675 N N . HIS A 1 85 ? 5.382 6.585 -24.147 1.00 80.12 85 HIS A N 1
ATOM 676 C CA . HIS A 1 85 ? 5.575 8.026 -24.319 1.00 80.12 85 HIS A CA 1
ATOM 677 C C . HIS A 1 85 ? 6.925 8.516 -23.757 1.00 80.12 85 HIS A C 1
ATOM 679 O O . HIS A 1 85 ? 7.459 7.951 -22.796 1.00 80.12 85 HIS A O 1
ATOM 685 N N . GLY A 1 86 ? 7.429 9.617 -24.328 1.00 83.38 86 GLY A N 1
ATOM 686 C CA . GLY A 1 86 ? 8.733 10.213 -24.013 1.00 83.38 86 GLY A CA 1
ATOM 687 C C . GLY A 1 86 ? 9.842 9.722 -24.948 1.00 83.38 86 GLY A C 1
ATOM 688 O O . GLY A 1 86 ? 9.583 9.064 -25.949 1.00 83.38 86 GLY A O 1
ATOM 689 N N . ALA A 1 87 ? 11.090 10.044 -24.619 1.00 84.94 87 ALA A N 1
ATOM 690 C CA . ALA A 1 87 ? 12.276 9.638 -25.367 1.00 84.94 87 ALA A CA 1
ATOM 691 C C . ALA A 1 87 ? 12.628 8.153 -25.188 1.00 84.94 87 ALA A C 1
ATOM 693 O O . ALA A 1 87 ? 13.522 7.661 -25.867 1.00 84.94 87 ALA A O 1
ATOM 694 N N . CYS A 1 88 ? 11.961 7.448 -24.262 1.00 89.62 88 CYS A N 1
ATOM 695 C CA . CYS A 1 88 ? 12.167 6.023 -23.998 1.00 89.62 88 CYS A CA 1
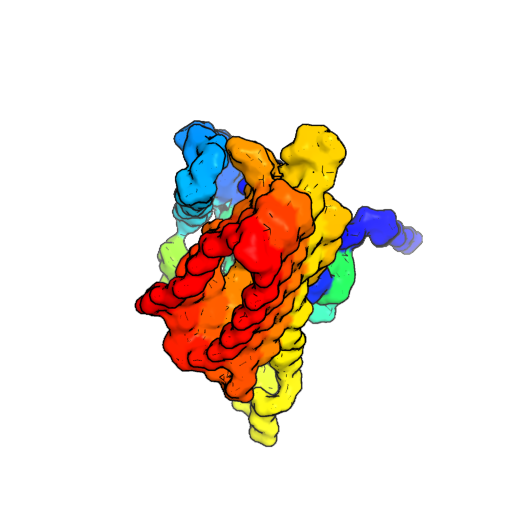ATOM 696 C C . CYS A 1 88 ? 13.647 5.640 -23.870 1.00 89.62 88 CYS A C 1
ATOM 698 O O . CYS A 1 88 ? 14.106 4.666 -24.457 1.00 89.62 88 CYS A O 1
ATOM 700 N N . LEU A 1 89 ? 14.407 6.413 -23.089 1.00 89.44 89 LEU A N 1
ATOM 701 C CA . LEU A 1 89 ? 15.853 6.224 -22.952 1.00 89.44 89 LEU A CA 1
ATOM 702 C C . LEU A 1 89 ? 16.235 4.814 -22.494 1.00 89.44 89 LEU A C 1
ATOM 704 O O . LEU A 1 89 ? 17.317 4.356 -22.829 1.00 89.44 89 LEU A O 1
ATOM 708 N N . LEU A 1 90 ? 15.371 4.105 -21.765 1.00 92.00 90 LEU A N 1
ATOM 709 C CA . LEU A 1 90 ? 15.647 2.738 -21.312 1.00 92.00 90 LEU A CA 1
ATOM 710 C C . LEU A 1 90 ? 15.400 1.689 -22.411 1.00 92.00 90 LEU A C 1
ATOM 712 O O . LEU A 1 90 ? 15.619 0.509 -22.174 1.00 92.00 90 LEU A O 1
ATOM 716 N N . ASN A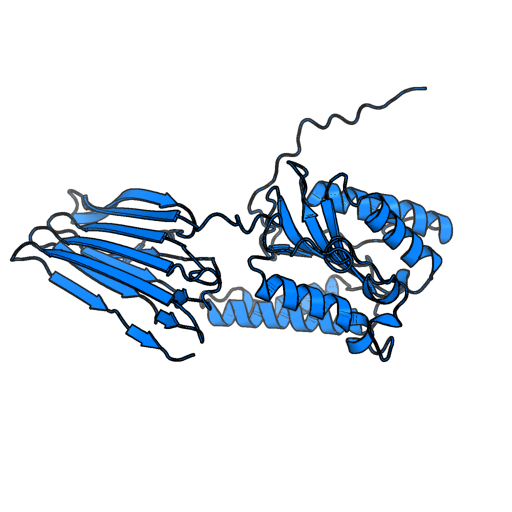 1 91 ? 14.968 2.098 -23.609 1.00 90.69 91 ASN A N 1
ATOM 717 C CA . ASN A 1 91 ? 14.965 1.240 -24.792 1.00 90.69 91 ASN A CA 1
ATOM 718 C C . ASN A 1 91 ? 16.387 1.001 -25.327 1.00 90.69 91 ASN A C 1
ATOM 720 O O . ASN A 1 91 ? 16.617 0.032 -26.043 1.00 90.69 91 ASN A O 1
ATOM 724 N N . ASN A 1 92 ? 17.344 1.874 -24.980 1.00 86.19 92 ASN A N 1
ATOM 725 C CA . ASN A 1 92 ? 18.759 1.621 -25.220 1.00 86.19 92 ASN A CA 1
ATOM 726 C C . ASN A 1 92 ? 19.254 0.549 -24.220 1.00 86.19 92 ASN A C 1
ATOM 728 O O . ASN A 1 92 ? 19.193 0.788 -23.005 1.00 86.19 92 ASN A O 1
ATOM 732 N N . PRO A 1 93 ? 19.764 -0.602 -24.704 1.00 82.44 93 PRO A N 1
ATOM 733 C CA . PRO A 1 93 ? 20.298 -1.673 -23.867 1.00 82.44 93 PRO A CA 1
ATOM 734 C C . PRO A 1 93 ? 21.316 -1.214 -22.821 1.00 82.44 93 PRO A C 1
ATOM 736 O O . PRO A 1 93 ? 21.237 -1.659 -21.678 1.00 82.44 93 PRO A O 1
ATOM 739 N N . ASP A 1 94 ? 22.210 -0.287 -23.171 1.00 76.06 94 ASP A N 1
ATOM 740 C CA . ASP A 1 94 ? 23.277 0.177 -22.277 1.00 76.06 94 ASP A CA 1
ATOM 741 C C . ASP A 1 94 ? 22.707 0.967 -21.088 1.00 76.06 94 ASP A C 1
ATOM 743 O O . ASP A 1 94 ? 23.206 0.904 -19.961 1.00 76.06 94 ASP A O 1
ATOM 747 N N . HIS A 1 95 ? 21.606 1.693 -21.305 1.00 86.88 95 HIS A N 1
ATOM 748 C CA . HIS A 1 95 ? 20.922 2.433 -20.245 1.00 86.88 95 HIS A CA 1
ATOM 749 C C . HIS A 1 95 ? 20.153 1.506 -19.310 1.00 86.88 95 HIS A C 1
ATOM 751 O O . HIS A 1 95 ? 20.190 1.688 -18.089 1.00 86.88 95 HIS A O 1
ATOM 757 N N . ALA A 1 96 ? 19.443 0.527 -19.875 1.00 84.81 96 ALA A N 1
ATOM 758 C CA . ALA A 1 96 ? 18.723 -0.468 -19.095 1.00 84.81 96 ALA A CA 1
ATOM 759 C C . ALA A 1 96 ? 19.695 -1.329 -18.274 1.00 84.81 96 ALA A C 1
ATOM 761 O O . ALA A 1 96 ? 19.459 -1.556 -17.087 1.00 84.81 96 ALA A O 1
ATOM 762 N N . GLU A 1 97 ? 20.828 -1.723 -18.859 1.00 80.19 97 GLU A N 1
ATOM 763 C CA . GLU A 1 97 ? 21.895 -2.452 -18.171 1.00 80.19 97 GLU A CA 1
ATOM 764 C C . GLU A 1 97 ? 22.501 -1.624 -17.030 1.00 80.19 97 GLU A C 1
ATOM 766 O O . GLU A 1 97 ? 22.591 -2.113 -15.905 1.00 80.19 97 GLU A O 1
ATOM 771 N N . ALA A 1 98 ? 22.774 -0.331 -17.246 1.00 76.81 98 ALA A N 1
ATOM 772 C CA . ALA A 1 98 ? 23.256 0.559 -16.188 1.00 76.81 98 ALA A CA 1
ATOM 773 C C . ALA A 1 98 ? 22.301 0.638 -14.979 1.00 76.81 98 ALA A C 1
ATOM 775 O O . ALA A 1 98 ? 22.749 0.721 -13.832 1.00 76.81 98 ALA A O 1
ATOM 776 N N . VAL A 1 99 ? 20.982 0.619 -15.205 1.00 86.56 99 VAL A N 1
ATOM 777 C CA . VAL A 1 99 ? 19.990 0.565 -14.118 1.00 86.56 99 VAL A CA 1
ATOM 778 C C . VAL A 1 99 ? 19.979 -0.816 -13.461 1.00 86.56 99 VAL A C 1
ATOM 780 O O . VAL A 1 99 ? 20.015 -0.899 -12.232 1.00 86.56 99 VAL A O 1
ATOM 783 N N . GLN A 1 100 ? 19.952 -1.887 -14.256 1.00 88.56 100 GLN A N 1
ATOM 784 C CA . GLN A 1 100 ? 19.925 -3.266 -13.771 1.00 88.56 100 GLN A CA 1
ATOM 785 C C . GLN A 1 100 ? 21.125 -3.579 -12.872 1.00 88.56 100 GLN A C 1
ATOM 787 O O . GLN A 1 100 ? 20.946 -4.081 -11.761 1.00 88.56 100 GLN A O 1
ATOM 792 N N . ASP A 1 101 ? 22.331 -3.210 -13.296 1.00 79.94 101 ASP A N 1
ATOM 793 C CA . ASP A 1 101 ? 23.562 -3.440 -12.543 1.00 79.94 101 ASP A CA 1
ATOM 794 C C . ASP A 1 101 ? 23.550 -2.727 -11.192 1.00 79.94 101 ASP A C 1
ATOM 796 O O . ASP A 1 101 ? 24.021 -3.270 -10.193 1.00 79.94 101 ASP A O 1
ATOM 800 N N . LEU A 1 102 ? 22.969 -1.526 -11.113 1.00 81.75 102 LEU A N 1
ATOM 801 C CA . LEU A 1 102 ? 22.818 -0.800 -9.850 1.00 81.75 102 LEU A CA 1
ATOM 802 C C . LEU A 1 102 ? 21.829 -1.483 -8.896 1.00 81.75 102 LEU A C 1
ATOM 804 O O . LEU A 1 102 ? 22.061 -1.480 -7.680 1.00 81.75 102 LEU A O 1
ATOM 808 N N . LEU A 1 103 ? 20.743 -2.056 -9.426 1.00 88.69 103 LEU A N 1
ATOM 809 C CA . LEU A 1 103 ? 19.786 -2.837 -8.639 1.00 88.69 103 LEU A CA 1
ATOM 810 C C . LEU A 1 103 ? 20.447 -4.118 -8.109 1.00 88.69 103 LEU A C 1
ATOM 812 O O . LEU A 1 103 ? 20.392 -4.405 -6.913 1.00 88.69 103 LEU A O 1
ATOM 816 N N . ILE A 1 104 ? 21.134 -4.862 -8.978 1.00 82.94 104 ILE A N 1
ATOM 817 C CA . ILE A 1 104 ? 21.799 -6.118 -8.613 1.00 82.94 104 ILE A CA 1
ATOM 818 C C . ILE A 1 104 ? 22.943 -5.859 -7.630 1.00 82.94 104 ILE A C 1
ATOM 820 O O . ILE A 1 104 ? 23.007 -6.494 -6.581 1.00 82.94 104 ILE A O 1
ATOM 824 N N . LYS A 1 105 ? 23.811 -4.877 -7.896 1.00 77.44 105 LYS A N 1
ATOM 825 C CA . LYS A 1 105 ? 24.946 -4.534 -7.022 1.00 77.44 105 LYS A CA 1
ATOM 826 C C . LYS A 1 105 ? 24.512 -4.091 -5.624 1.00 77.44 105 LYS A C 1
ATOM 828 O O . LYS A 1 105 ? 25.265 -4.254 -4.668 1.00 77.44 105 LYS A O 1
ATOM 833 N N . GLY A 1 106 ? 23.325 -3.496 -5.493 1.00 77.06 106 GLY A N 1
ATOM 834 C CA . GLY A 1 106 ? 22.795 -3.093 -4.193 1.00 77.06 106 GLY A CA 1
ATOM 835 C C . GLY A 1 106 ? 22.161 -4.233 -3.389 1.00 77.06 106 GLY A C 1
ATOM 836 O O . GLY A 1 106 ? 21.977 -4.063 -2.178 1.00 77.06 106 GLY A O 1
ATOM 837 N N . HIS A 1 107 ? 21.862 -5.379 -4.012 1.00 84.25 107 HIS A N 1
ATOM 838 C CA . HIS A 1 107 ? 21.304 -6.547 -3.333 1.00 84.25 107 HIS A CA 1
ATOM 839 C C . HIS A 1 107 ? 22.198 -6.989 -2.161 1.00 84.25 107 HIS A C 1
ATOM 841 O O . HIS A 1 107 ? 23.408 -7.148 -2.298 1.00 84.25 107 HIS A O 1
ATOM 847 N N . GLY A 1 108 ? 21.591 -7.189 -0.990 1.00 77.81 108 GLY A N 1
ATOM 848 C CA . GLY A 1 108 ? 22.266 -7.657 0.222 1.00 77.81 108 GLY A CA 1
ATOM 849 C C . GLY A 1 108 ? 22.944 -6.563 1.053 1.00 77.81 108 GLY A C 1
ATOM 850 O O . GLY A 1 108 ? 23.428 -6.865 2.137 1.00 77.81 108 GLY A O 1
ATOM 851 N N . SER A 1 109 ? 22.953 -5.304 0.593 1.00 78.31 109 SER A N 1
ATOM 852 C CA . SER A 1 109 ? 23.538 -4.176 1.340 1.00 78.31 109 SER A CA 1
ATOM 853 C C . SER A 1 109 ? 22.483 -3.370 2.109 1.00 78.31 109 SER A C 1
ATOM 855 O O . SER A 1 109 ? 22.404 -3.439 3.330 1.00 78.31 109 SER A O 1
ATOM 857 N N . ALA A 1 110 ? 21.644 -2.625 1.388 1.00 77.38 110 ALA A N 1
ATOM 858 C CA . ALA A 1 110 ? 20.570 -1.787 1.929 1.00 77.38 110 ALA A CA 1
ATOM 859 C C . ALA A 1 110 ? 19.175 -2.396 1.721 1.00 77.38 110 ALA A C 1
ATOM 861 O O . ALA A 1 110 ? 18.197 -1.963 2.327 1.00 77.38 110 ALA A O 1
ATOM 862 N N . TYR A 1 111 ? 19.072 -3.377 0.828 1.00 85.25 111 TYR A N 1
ATOM 863 C CA . TYR A 1 111 ? 17.836 -4.066 0.493 1.00 85.25 111 TYR A CA 1
ATOM 864 C C . TYR A 1 111 ? 18.148 -5.450 -0.082 1.00 85.25 111 TYR A C 1
ATOM 866 O O . TYR A 1 111 ? 19.233 -5.685 -0.618 1.00 85.25 111 TYR A O 1
ATOM 874 N N . ARG A 1 112 ? 17.186 -6.369 -0.015 1.00 88.56 112 ARG A N 1
ATOM 875 C CA . ARG A 1 112 ? 17.162 -7.578 -0.843 1.00 88.56 112 ARG A CA 1
ATOM 876 C C . ARG A 1 112 ? 16.294 -7.321 -2.063 1.00 88.56 112 ARG A C 1
ATOM 878 O O . ARG A 1 112 ? 15.132 -6.941 -1.936 1.00 88.56 112 ARG A O 1
ATOM 885 N N . LEU A 1 113 ? 16.881 -7.515 -3.236 1.00 90.62 113 LEU A N 1
ATOM 886 C CA . LEU A 1 113 ? 16.198 -7.442 -4.525 1.00 90.62 113 LEU A CA 1
ATOM 887 C C . LEU A 1 113 ? 15.399 -8.725 -4.784 1.00 90.62 113 LEU A C 1
ATOM 889 O O . LEU A 1 113 ? 15.994 -9.804 -4.800 1.00 90.62 113 LEU A O 1
ATOM 893 N N . ILE A 1 114 ? 14.084 -8.595 -4.980 1.00 91.31 114 ILE A N 1
ATOM 894 C CA . ILE A 1 114 ? 13.160 -9.725 -5.157 1.00 91.31 114 ILE A CA 1
ATOM 895 C C . ILE A 1 114 ? 12.756 -9.865 -6.628 1.00 91.31 114 ILE A C 1
ATOM 897 O O . ILE A 1 114 ? 12.987 -10.907 -7.228 1.00 91.31 114 ILE A O 1
ATOM 901 N N . GLU A 1 115 ? 12.170 -8.819 -7.215 1.00 93.19 115 GLU A N 1
ATOM 902 C CA . GLU A 1 115 ? 11.686 -8.816 -8.603 1.00 93.19 115 GLU A CA 1
ATOM 903 C C . GLU A 1 115 ? 11.889 -7.417 -9.202 1.00 93.19 115 GLU A C 1
ATOM 905 O O . GLU A 1 115 ? 11.767 -6.419 -8.492 1.00 93.19 115 GLU A O 1
ATOM 910 N N . TRP A 1 116 ? 12.197 -7.310 -10.491 1.00 96.19 116 TRP A N 1
ATOM 911 C CA . TRP A 1 116 ? 12.239 -6.040 -11.211 1.00 96.19 116 TRP A CA 1
ATOM 912 C C . TRP A 1 116 ? 11.859 -6.209 -12.679 1.00 96.19 116 TRP A C 1
ATOM 914 O O . TRP A 1 116 ? 12.014 -7.277 -13.270 1.00 96.19 116 TRP A O 1
ATOM 924 N N . CYS A 1 117 ? 11.412 -5.113 -13.281 1.00 95.50 117 CYS A N 1
ATOM 925 C CA . CYS A 1 117 ? 11.263 -4.987 -14.721 1.00 95.50 117 CYS A CA 1
ATOM 926 C C . CYS A 1 117 ? 11.596 -3.554 -15.137 1.00 95.50 117 CYS A C 1
ATOM 928 O O . CYS A 1 117 ? 11.004 -2.599 -14.627 1.00 95.50 117 CYS A O 1
ATOM 930 N N . ILE A 1 118 ? 12.561 -3.406 -16.041 1.00 96.19 118 ILE A N 1
ATOM 931 C CA . ILE A 1 118 ? 12.930 -2.133 -16.651 1.00 96.19 118 ILE A CA 1
ATOM 932 C C . ILE A 1 118 ? 12.205 -2.050 -17.991 1.00 96.19 118 ILE A C 1
ATOM 934 O O . ILE A 1 118 ? 12.495 -2.803 -18.918 1.00 96.19 118 ILE A O 1
ATOM 938 N N . MET A 1 119 ? 11.225 -1.158 -18.052 1.00 93.75 119 MET A N 1
ATOM 939 C CA . MET A 1 119 ? 10.438 -0.843 -19.240 1.00 93.75 119 MET A CA 1
ATOM 940 C C . MET A 1 119 ? 11.098 0.330 -19.984 1.00 93.75 119 MET A C 1
ATOM 942 O O . MET A 1 119 ? 11.873 1.070 -19.375 1.00 93.75 119 MET A O 1
ATOM 946 N N . PRO A 1 120 ? 10.773 0.584 -21.265 1.00 92.62 120 PRO A N 1
ATOM 947 C CA . PRO A 1 120 ? 11.427 1.630 -22.062 1.00 92.62 120 PRO A CA 1
ATOM 948 C C . PRO A 1 120 ? 11.430 3.042 -21.444 1.00 92.62 120 PRO A C 1
ATOM 950 O O . PRO A 1 120 ? 12.331 3.838 -21.713 1.00 92.62 120 PRO A O 1
ATOM 953 N N . ASN A 1 121 ? 10.445 3.375 -20.605 1.00 90.62 121 ASN A N 1
ATOM 954 C CA . ASN A 1 121 ? 10.306 4.702 -19.993 1.00 90.62 121 ASN A CA 1
ATOM 955 C C . ASN A 1 121 ? 10.096 4.700 -18.462 1.00 90.62 121 ASN A C 1
ATOM 957 O O . ASN A 1 121 ? 10.017 5.775 -17.856 1.00 90.62 121 ASN A O 1
ATOM 961 N N . HIS A 1 122 ? 10.039 3.533 -17.814 1.00 92.38 122 HIS A N 1
ATOM 962 C CA . HIS A 1 122 ? 9.851 3.409 -16.366 1.00 92.38 122 HIS A CA 1
ATOM 963 C C . HIS A 1 122 ? 10.410 2.092 -15.818 1.00 92.38 122 HIS A C 1
ATOM 965 O O . HIS A 1 122 ? 10.768 1.188 -16.562 1.00 92.38 122 HIS A O 1
ATOM 971 N N . VAL A 1 123 ? 10.521 1.986 -14.496 1.00 94.12 123 VAL A N 1
ATOM 972 C CA . VAL A 1 123 ? 11.093 0.820 -13.818 1.00 94.12 123 VAL A CA 1
ATOM 973 C C . VAL A 1 123 ? 10.186 0.405 -12.671 1.00 94.12 123 VAL A C 1
ATOM 975 O O . VAL A 1 123 ? 9.840 1.237 -11.829 1.00 94.12 123 VAL A O 1
ATOM 978 N N . HIS A 1 124 ? 9.859 -0.884 -12.612 1.00 94.19 124 HIS A N 1
ATOM 979 C CA . HIS A 1 124 ? 9.204 -1.526 -11.479 1.00 94.19 124 HIS A CA 1
ATOM 980 C C . HIS A 1 124 ? 10.218 -2.336 -10.669 1.00 94.19 124 HIS A C 1
ATOM 982 O O . HIS A 1 124 ? 10.991 -3.104 -11.239 1.00 94.19 124 HIS A O 1
ATOM 988 N N . VAL A 1 125 ? 10.207 -2.194 -9.343 1.00 95.12 125 VAL A N 1
ATOM 989 C CA . VAL A 1 125 ? 11.107 -2.929 -8.443 1.00 95.12 125 VAL A CA 1
ATOM 990 C C . VAL A 1 125 ? 10.355 -3.377 -7.194 1.00 95.12 125 VAL A C 1
ATOM 992 O O . VAL A 1 125 ? 9.672 -2.582 -6.556 1.00 95.12 125 VAL A O 1
ATOM 995 N N . LEU A 1 126 ? 10.513 -4.639 -6.818 1.00 91.94 126 LEU A N 1
ATOM 996 C CA . LEU A 1 126 ? 10.082 -5.215 -5.554 1.00 91.94 126 LEU A CA 1
ATOM 997 C C . LEU A 1 126 ? 11.321 -5.516 -4.713 1.00 91.94 126 LEU A C 1
ATOM 999 O O . LEU A 1 126 ? 12.181 -6.310 -5.108 1.00 91.94 126 LEU A O 1
ATOM 1003 N N . VAL A 1 127 ? 11.421 -4.877 -3.550 1.00 91.62 127 VAL A N 1
ATOM 1004 C CA . VAL A 1 127 ? 12.558 -5.052 -2.638 1.00 91.62 127 VAL A CA 1
ATOM 1005 C C . VAL A 1 127 ? 12.098 -5.233 -1.205 1.00 91.62 127 VAL A C 1
ATOM 1007 O O . VAL A 1 127 ? 11.074 -4.691 -0.802 1.00 91.62 127 VAL A O 1
ATOM 1010 N N . ARG A 1 128 ? 12.897 -5.942 -0.411 1.00 86.38 128 ARG A N 1
ATOM 1011 C CA . ARG A 1 128 ? 12.817 -5.904 1.049 1.00 86.38 128 ARG A CA 1
ATOM 1012 C C . ARG A 1 128 ? 13.891 -4.960 1.568 1.00 86.38 128 ARG A C 1
ATOM 1014 O O . ARG A 1 128 ? 15.067 -5.215 1.327 1.00 86.38 128 ARG A O 1
ATOM 1021 N N . LEU A 1 129 ? 13.522 -3.892 2.265 1.00 83.12 129 LEU A N 1
ATOM 1022 C CA . LEU A 1 129 ? 14.501 -2.998 2.896 1.00 83.12 129 LEU A CA 1
ATOM 1023 C C . LEU A 1 129 ? 15.261 -3.739 4.004 1.00 83.12 129 LEU A C 1
ATOM 1025 O O . LEU A 1 129 ? 14.698 -4.623 4.642 1.00 83.12 129 LEU A O 1
ATOM 1029 N N . LEU A 1 130 ? 16.534 -3.406 4.223 1.00 78.81 130 LEU A N 1
ATOM 1030 C CA . LEU A 1 130 ? 17.362 -4.004 5.274 1.00 78.81 130 LEU A CA 1
ATOM 1031 C C . LEU A 1 130 ? 17.780 -2.950 6.302 1.00 78.81 130 LEU A C 1
ATOM 1033 O O . LEU A 1 130 ? 18.238 -1.859 5.944 1.00 78.81 130 LEU A O 1
ATOM 1037 N N . GLY A 1 131 ? 17.659 -3.315 7.580 1.00 74.25 131 GLY A N 1
ATOM 1038 C CA . GLY A 1 131 ? 18.014 -2.449 8.704 1.00 74.25 131 GLY A CA 1
ATOM 1039 C C . GLY A 1 131 ? 17.232 -1.134 8.695 1.00 74.25 131 GLY A C 1
ATOM 1040 O O . GLY A 1 131 ? 16.078 -1.099 8.266 1.00 74.25 131 GLY A O 1
ATOM 1041 N N . ASP A 1 132 ? 17.899 -0.063 9.123 1.00 74.00 132 ASP A N 1
ATOM 1042 C CA . ASP A 1 132 ? 17.309 1.274 9.266 1.00 74.00 132 ASP A CA 1
ATOM 1043 C C . ASP A 1 132 ? 17.468 2.149 8.010 1.00 74.00 132 ASP A C 1
ATOM 1045 O O . ASP A 1 132 ? 17.423 3.378 8.087 1.00 74.00 132 ASP A O 1
ATOM 1049 N N . THR A 1 133 ? 17.728 1.550 6.839 1.00 70.69 133 THR A N 1
ATOM 1050 C CA . THR A 1 133 ? 17.943 2.334 5.615 1.00 70.69 133 THR A CA 1
ATOM 1051 C C . THR A 1 133 ? 16.609 2.874 5.089 1.00 70.69 133 THR A C 1
ATOM 1053 O O . THR A 1 133 ? 15.773 2.079 4.652 1.00 70.69 133 THR A O 1
ATOM 1056 N N . PRO A 1 134 ? 16.410 4.206 5.016 1.00 79.75 134 PRO A N 1
ATOM 1057 C CA . PRO A 1 134 ? 15.165 4.771 4.508 1.00 79.75 134 PRO A CA 1
ATOM 1058 C C . PRO A 1 134 ? 14.984 4.492 3.014 1.00 79.75 134 PRO A C 1
ATOM 1060 O O . PRO A 1 134 ? 15.934 4.632 2.229 1.00 79.75 134 PRO A O 1
ATOM 1063 N N . LEU A 1 135 ? 13.752 4.199 2.593 1.00 82.00 135 LEU A N 1
ATOM 1064 C CA . LEU A 1 135 ? 13.416 3.918 1.190 1.00 82.00 135 LEU A CA 1
ATOM 1065 C C . LEU A 1 135 ? 13.885 5.035 0.244 1.00 82.00 135 LEU A C 1
ATOM 1067 O O . LEU A 1 135 ? 14.490 4.794 -0.805 1.00 82.00 135 LEU A O 1
ATOM 1071 N N . GLY A 1 136 ? 13.671 6.288 0.653 1.00 83.88 136 GLY A N 1
ATOM 1072 C CA . GLY A 1 136 ? 14.071 7.455 -0.129 1.00 83.88 136 GLY A CA 1
ATOM 1073 C C . GLY A 1 136 ? 15.581 7.533 -0.383 1.00 83.88 136 GLY A C 1
ATOM 1074 O O . GLY A 1 136 ? 15.995 8.010 -1.439 1.00 83.88 136 GLY A O 1
ATOM 1075 N N . SER A 1 137 ? 16.410 7.034 0.538 1.00 80.88 137 SER A N 1
ATOM 1076 C CA . SER A 1 137 ? 17.869 6.995 0.379 1.00 80.88 137 SER A CA 1
ATOM 1077 C C . SER A 1 137 ? 18.298 5.954 -0.653 1.00 80.88 137 SER A C 1
ATOM 1079 O O . SER A 1 137 ? 19.210 6.214 -1.441 1.00 80.88 137 SER A O 1
ATOM 1081 N N . VAL A 1 138 ? 17.616 4.806 -0.691 1.00 87.12 138 VAL A N 1
ATOM 1082 C CA . VAL A 1 138 ? 17.826 3.760 -1.702 1.00 87.12 138 VAL A CA 1
ATOM 1083 C C . VAL A 1 138 ? 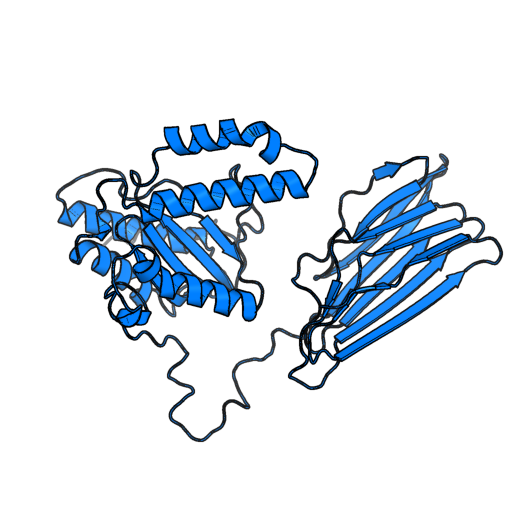17.477 4.293 -3.092 1.00 87.12 138 VAL A C 1
ATOM 1085 O O . VAL A 1 138 ? 18.313 4.278 -3.995 1.00 87.12 138 VAL A O 1
ATOM 1088 N N . ILE A 1 139 ? 16.288 4.880 -3.241 1.00 89.31 139 ILE A N 1
ATOM 1089 C CA . ILE A 1 139 ? 15.811 5.396 -4.530 1.00 89.31 139 ILE A CA 1
ATOM 1090 C C . ILE A 1 139 ? 16.656 6.579 -5.010 1.00 89.31 139 ILE A C 1
ATOM 1092 O O . ILE A 1 139 ? 16.963 6.681 -6.199 1.00 89.31 139 ILE A O 1
ATOM 1096 N N . LYS A 1 140 ? 17.100 7.457 -4.100 1.00 83.81 140 LYS A N 1
ATOM 1097 C CA . LYS A 1 140 ? 18.025 8.548 -4.436 1.00 83.81 140 LYS A CA 1
ATOM 1098 C C . LYS A 1 140 ? 19.342 8.014 -5.006 1.00 83.81 140 LYS A C 1
ATOM 1100 O O . LYS A 1 140 ? 19.845 8.590 -5.969 1.00 83.81 140 LYS A O 1
ATOM 1105 N N . LYS A 1 141 ? 19.883 6.922 -4.452 1.00 83.12 141 LYS A N 1
ATOM 1106 C CA . LYS A 1 141 ? 21.092 6.269 -4.982 1.00 83.12 141 LYS A CA 1
ATOM 1107 C C . LYS A 1 141 ? 20.840 5.672 -6.366 1.00 83.12 141 LYS A C 1
ATOM 1109 O O . LYS A 1 141 ? 21.621 5.959 -7.268 1.00 83.12 141 LYS A O 1
ATOM 1114 N N . TRP A 1 142 ? 19.747 4.927 -6.556 1.00 90.25 142 TRP A N 1
ATOM 1115 C CA . TRP A 1 142 ? 19.392 4.356 -7.863 1.00 90.25 142 TRP A CA 1
ATOM 1116 C C . TRP A 1 142 ? 19.247 5.431 -8.936 1.00 90.25 142 TRP A C 1
ATOM 1118 O O . TRP A 1 142 ? 19.951 5.392 -9.943 1.00 90.25 142 TRP A O 1
ATOM 1128 N N . LYS A 1 143 ? 18.386 6.429 -8.701 1.00 89.44 143 LYS A N 1
ATOM 1129 C CA . LYS A 1 143 ? 18.101 7.500 -9.665 1.00 89.44 143 LYS A CA 1
ATOM 1130 C C . LYS A 1 143 ? 19.325 8.380 -9.913 1.00 89.44 143 LYS A C 1
ATOM 1132 O O . LYS A 1 143 ? 19.578 8.759 -11.049 1.00 89.44 143 LYS A O 1
ATOM 1137 N N . GLY A 1 144 ? 20.096 8.695 -8.872 1.00 81.50 144 GLY A N 1
ATOM 1138 C CA . GLY A 1 144 ? 21.295 9.525 -8.988 1.00 81.50 144 GLY A CA 1
ATOM 1139 C C . GLY A 1 144 ? 22.411 8.845 -9.780 1.00 81.50 144 GLY A C 1
ATOM 1140 O O . GLY A 1 144 ? 22.923 9.429 -10.731 1.00 81.50 144 GLY A O 1
ATOM 1141 N N . ALA A 1 145 ? 22.767 7.609 -9.419 1.00 74.75 145 ALA A N 1
ATOM 1142 C CA . ALA A 1 145 ? 23.849 6.884 -10.082 1.00 74.75 145 ALA A CA 1
ATOM 1143 C C . ALA A 1 145 ? 23.500 6.542 -11.538 1.00 74.75 145 ALA A C 1
ATOM 1145 O O . ALA A 1 145 ? 24.306 6.803 -12.428 1.00 74.75 145 ALA A O 1
ATOM 1146 N N . SER A 1 146 ? 22.284 6.046 -11.796 1.00 81.69 146 SER A N 1
ATOM 1147 C CA . SER A 1 146 ? 21.840 5.745 -13.166 1.00 81.69 146 SER A CA 1
ATOM 1148 C C . SER A 1 146 ? 21.750 6.999 -14.030 1.00 81.69 146 SER A C 1
ATOM 1150 O O . SER A 1 146 ? 22.165 6.963 -15.181 1.00 81.69 146 SER A O 1
ATOM 1152 N N . ALA A 1 147 ? 21.287 8.133 -13.487 1.00 83.19 147 ALA A N 1
ATOM 1153 C CA . ALA A 1 147 ? 21.219 9.369 -14.260 1.00 83.19 147 ALA A CA 1
ATOM 1154 C C . ALA A 1 147 ? 22.603 9.862 -14.699 1.00 83.19 147 ALA A C 1
ATOM 1156 O O . ALA A 1 147 ? 22.741 10.346 -15.816 1.00 83.19 147 ALA A O 1
ATOM 1157 N N . ILE A 1 148 ? 23.625 9.723 -13.845 1.00 74.19 148 ILE A N 1
ATOM 1158 C CA . ILE A 1 148 ? 25.010 10.076 -14.191 1.00 74.19 148 ILE A CA 1
ATOM 1159 C C . ILE A 1 148 ? 25.526 9.190 -15.331 1.00 74.19 148 ILE A C 1
ATOM 1161 O O . ILE A 1 148 ? 26.154 9.706 -16.253 1.00 74.19 148 ILE A O 1
ATOM 1165 N N . LEU A 1 149 ? 25.265 7.880 -15.270 1.00 69.44 149 LEU A N 1
ATOM 1166 C CA . LEU A 1 149 ? 25.692 6.930 -16.300 1.00 69.44 149 LEU A CA 1
ATOM 1167 C C . LEU A 1 149 ? 24.985 7.196 -17.633 1.00 69.44 149 LEU A C 1
ATOM 1169 O O . LEU A 1 149 ? 25.657 7.382 -18.641 1.00 69.44 149 LEU A O 1
ATOM 1173 N N . ILE A 1 150 ? 23.655 7.313 -17.619 1.00 79.44 150 ILE A N 1
ATOM 1174 C CA . ILE A 1 150 ? 22.842 7.566 -18.818 1.00 79.44 150 ILE A CA 1
ATOM 1175 C C . ILE A 1 150 ? 23.222 8.903 -19.461 1.00 79.44 150 ILE A C 1
ATOM 1177 O O . ILE A 1 150 ? 23.438 8.967 -20.662 1.00 79.44 150 ILE A O 1
ATOM 1181 N N . ASN A 1 151 ? 23.371 9.974 -18.678 1.00 79.94 151 ASN A N 1
ATOM 1182 C CA . ASN A 1 151 ? 23.773 11.273 -19.224 1.00 79.94 151 ASN A CA 1
ATOM 1183 C C . ASN A 1 151 ? 25.174 11.248 -19.848 1.00 79.94 151 ASN A C 1
ATOM 1185 O O . ASN A 1 151 ? 25.414 11.954 -20.822 1.00 79.94 151 ASN A O 1
ATOM 1189 N N . ARG A 1 152 ? 26.097 10.445 -19.303 1.00 73.00 152 ARG A N 1
ATOM 1190 C CA . ARG A 1 152 ? 27.429 10.274 -19.892 1.00 73.00 152 ARG A CA 1
ATOM 1191 C C . ARG A 1 152 ? 27.367 9.515 -21.218 1.00 73.00 152 ARG A C 1
ATOM 1193 O O . ARG A 1 152 ? 28.062 9.918 -22.138 1.00 73.00 152 ARG A O 1
ATOM 1200 N N . LEU A 1 153 ? 26.571 8.447 -21.291 1.00 75.19 153 LEU A N 1
ATOM 1201 C CA . LEU A 1 153 ? 26.392 7.645 -22.509 1.00 75.19 153 LEU A CA 1
ATOM 1202 C C . LEU A 1 153 ? 25.713 8.447 -23.627 1.00 75.19 153 LEU A C 1
ATOM 1204 O O . LEU A 1 153 ? 26.097 8.335 -24.781 1.00 75.19 153 LEU A O 1
ATOM 1208 N N . GLU A 1 154 ? 24.773 9.313 -23.260 1.00 81.81 154 GLU A N 1
ATOM 1209 C CA . GLU A 1 154 ? 24.049 10.190 -24.187 1.00 81.81 154 GLU A CA 1
ATOM 1210 C C . GLU A 1 154 ? 24.776 11.510 -24.495 1.00 81.81 154 GLU A C 1
ATOM 1212 O O . GLU A 1 154 ? 24.220 12.367 -25.177 1.00 81.81 154 GLU A O 1
ATOM 1217 N N . GLU A 1 155 ? 25.965 11.731 -23.921 1.00 83.00 155 GLU A N 1
ATOM 1218 C CA . GLU A 1 155 ? 26.715 12.994 -24.013 1.00 83.00 155 GLU A CA 1
ATOM 1219 C C . GLU A 1 155 ? 25.866 14.245 -23.697 1.00 83.00 155 GLU A C 1
ATOM 1221 O O . GLU A 1 155 ? 26.065 15.331 -24.246 1.00 83.00 155 GLU A O 1
ATOM 1226 N N . ARG A 1 156 ? 24.902 14.111 -22.776 1.00 82.75 156 ARG A N 1
ATOM 1227 C CA . ARG A 1 156 ? 23.915 15.154 -22.460 1.00 82.75 156 ARG A CA 1
ATOM 1228 C C . ARG A 1 156 ? 23.925 15.558 -20.991 1.00 82.75 156 ARG A C 1
ATOM 1230 O O . ARG A 1 156 ? 24.404 14.850 -20.110 1.00 82.75 156 ARG A O 1
ATOM 1237 N N . GLY A 1 157 ? 23.327 16.713 -20.713 1.00 78.44 157 GLY A N 1
ATOM 1238 C CA . GLY A 1 157 ? 23.015 17.172 -19.360 1.00 78.44 157 GLY A CA 1
ATOM 1239 C C . GLY A 1 157 ? 21.514 17.142 -19.068 1.00 78.44 157 GLY A C 1
ATOM 1240 O O . GLY A 1 157 ? 20.685 17.035 -19.969 1.00 78.44 157 GLY A O 1
ATOM 1241 N N . GLY A 1 158 ? 21.158 17.297 -17.792 1.00 82.69 158 GLY A N 1
ATOM 1242 C CA . GLY A 1 158 ? 19.771 17.478 -17.356 1.00 82.69 158 GLY A CA 1
ATOM 1243 C C . GLY A 1 158 ? 19.150 16.264 -16.665 1.00 82.69 158 GLY A C 1
ATOM 1244 O O . GLY A 1 158 ? 19.818 15.287 -16.317 1.00 82.69 158 GLY A O 1
ATOM 1245 N N . SER A 1 159 ? 17.849 16.366 -16.397 1.00 87.19 159 SER A N 1
ATOM 1246 C CA . SER A 1 159 ? 17.100 15.361 -15.643 1.00 87.19 159 SER A CA 1
ATOM 1247 C C . SER A 1 159 ? 16.773 14.141 -16.503 1.00 87.19 159 SER A C 1
ATOM 1249 O O . SER A 1 159 ? 16.083 14.247 -17.513 1.00 87.19 159 SER A O 1
ATOM 1251 N N . VAL A 1 160 ? 17.230 12.966 -16.067 1.00 88.94 160 VAL A N 1
ATOM 1252 C CA . VAL A 1 160 ? 16.823 11.666 -16.633 1.00 88.94 160 VAL A CA 1
ATOM 1253 C C . VAL A 1 160 ? 15.488 11.223 -16.037 1.00 88.94 160 VAL A C 1
ATOM 1255 O O . VAL A 1 160 ? 14.580 10.819 -16.754 1.00 88.94 160 VAL A O 1
ATOM 1258 N N . TRP A 1 161 ? 15.350 11.339 -14.717 1.00 90.38 161 TRP A N 1
ATOM 1259 C CA . TRP A 1 161 ? 14.192 10.844 -13.978 1.00 90.38 161 TRP A CA 1
ATOM 1260 C C . TRP A 1 161 ? 13.233 11.962 -13.585 1.00 90.38 161 TRP A C 1
ATOM 1262 O O . TRP A 1 161 ? 13.665 13.061 -13.227 1.00 90.38 161 TRP A O 1
ATOM 1272 N N . MET A 1 162 ? 11.936 11.652 -13.560 1.00 87.69 162 MET A N 1
ATOM 1273 C CA . MET A 1 162 ? 10.918 12.527 -12.980 1.00 87.69 162 MET A CA 1
ATOM 1274 C C . MET A 1 162 ? 11.208 12.761 -11.491 1.00 87.69 162 MET A C 1
ATOM 1276 O O . MET A 1 162 ? 11.782 11.898 -10.825 1.00 87.69 162 MET A O 1
ATOM 1280 N N . ALA A 1 163 ? 10.817 13.914 -10.946 1.00 79.75 163 ALA A N 1
ATOM 1281 C CA . ALA A 1 163 ? 10.789 14.108 -9.498 1.00 79.75 163 ALA A CA 1
ATOM 1282 C C . ALA A 1 163 ? 9.842 13.087 -8.826 1.00 79.75 163 ALA A C 1
ATOM 1284 O O . ALA A 1 163 ? 8.846 12.685 -9.415 1.00 79.75 163 ALA A O 1
ATOM 1285 N N . ASP A 1 164 ? 10.176 12.663 -7.604 1.00 79.06 164 ASP A N 1
ATOM 1286 C CA . ASP A 1 164 ? 9.444 11.644 -6.830 1.00 79.06 164 ASP A CA 1
ATOM 1287 C C . ASP A 1 164 ? 9.398 10.233 -7.460 1.00 79.06 164 ASP A C 1
ATOM 1289 O O . ASP A 1 164 ? 10.101 9.911 -8.425 1.00 79.06 164 ASP A O 1
ATOM 1293 N N . TYR A 1 165 ? 8.694 9.330 -6.789 1.00 78.56 165 TYR A N 1
ATOM 1294 C CA . TYR A 1 165 ? 8.484 7.930 -7.144 1.00 78.56 165 TYR A CA 1
ATOM 1295 C C . TYR A 1 165 ? 7.160 7.480 -6.528 1.00 78.56 165 TYR A C 1
ATOM 1297 O O . TYR A 1 165 ? 6.650 8.124 -5.614 1.00 78.56 165 TYR A O 1
ATOM 1305 N N . HIS A 1 166 ? 6.612 6.380 -7.026 1.00 75.00 166 HIS A N 1
ATOM 1306 C CA . HIS A 1 166 ? 5.470 5.721 -6.411 1.00 75.00 166 HIS A CA 1
ATOM 1307 C C . HIS A 1 166 ? 5.962 4.501 -5.634 1.00 75.00 166 HIS A C 1
ATOM 1309 O O . HIS A 1 166 ? 6.688 3.681 -6.194 1.00 75.00 166 HIS A O 1
ATOM 1315 N N . ASP A 1 167 ? 5.570 4.363 -4.374 1.00 73.12 167 ASP A N 1
ATOM 1316 C CA . ASP A 1 167 ? 5.799 3.165 -3.568 1.00 73.12 167 ASP A CA 1
ATOM 1317 C C . ASP A 1 167 ? 4.501 2.652 -2.958 1.00 73.12 167 ASP A C 1
ATOM 1319 O O . ASP A 1 167 ? 3.552 3.394 -2.705 1.00 73.12 167 ASP A O 1
ATOM 1323 N N . AR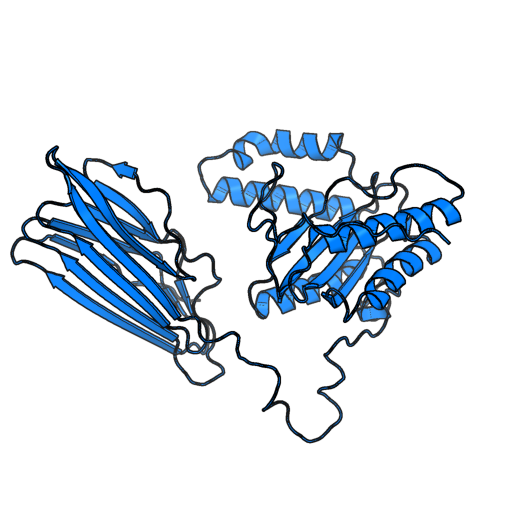G A 1 168 ? 4.471 1.343 -2.731 1.00 66.19 168 ARG A N 1
ATOM 1324 C CA . ARG A 1 168 ? 3.389 0.663 -2.043 1.00 66.19 168 ARG A CA 1
ATOM 1325 C C . ARG A 1 168 ? 3.967 -0.426 -1.154 1.00 66.19 168 ARG A C 1
ATOM 1327 O O . ARG A 1 168 ? 4.626 -1.346 -1.638 1.00 66.19 168 ARG A O 1
ATOM 1334 N N . LEU A 1 169 ? 3.619 -0.368 0.127 1.00 65.94 169 LEU A N 1
ATOM 1335 C CA . LEU A 1 169 ? 3.917 -1.436 1.071 1.00 65.94 169 LEU A CA 1
ATOM 1336 C C . LEU A 1 169 ? 3.214 -2.731 0.641 1.00 65.94 169 LEU A C 1
ATOM 1338 O O . LEU A 1 169 ? 1.987 -2.756 0.482 1.00 65.94 169 LEU A O 1
ATOM 1342 N N . VAL A 1 170 ? 3.981 -3.810 0.503 1.00 59.09 170 VAL A N 1
ATOM 1343 C CA . VAL A 1 170 ? 3.473 -5.172 0.328 1.00 59.09 170 VAL A CA 1
ATOM 1344 C C . VAL A 1 170 ? 3.186 -5.753 1.703 1.00 59.09 170 VAL A C 1
ATOM 1346 O O . VAL A 1 170 ? 4.042 -5.778 2.583 1.00 59.09 170 VAL A O 1
ATOM 1349 N N . ARG A 1 171 ? 1.932 -6.157 1.903 1.00 49.56 171 ARG A N 1
ATOM 1350 C CA . ARG A 1 171 ? 1.351 -6.355 3.240 1.00 49.56 171 ARG A CA 1
ATOM 1351 C C . ARG A 1 171 ? 1.147 -7.824 3.607 1.00 49.56 171 ARG A C 1
ATOM 1353 O O . ARG A 1 171 ? 0.934 -8.113 4.775 1.00 49.56 171 ARG A O 1
ATOM 1360 N N . ASN A 1 172 ? 1.168 -8.727 2.627 1.00 48.28 172 ASN A N 1
ATOM 1361 C CA . ASN A 1 172 ? 0.995 -10.170 2.801 1.00 48.28 172 ASN A CA 1
ATOM 1362 C C . ASN A 1 172 ? 1.534 -10.931 1.572 1.00 48.28 172 ASN A C 1
ATOM 1364 O O . ASN A 1 172 ? 1.938 -10.307 0.586 1.00 48.28 172 ASN A O 1
ATOM 1368 N N . MET A 1 173 ? 1.536 -12.266 1.641 1.00 57.19 173 MET A N 1
ATOM 1369 C CA . MET A 1 173 ? 2.070 -13.132 0.583 1.00 57.19 173 MET A CA 1
ATOM 1370 C C . MET A 1 173 ? 1.230 -13.139 -0.699 1.00 57.19 173 MET A C 1
ATOM 1372 O O . MET A 1 173 ? 1.801 -13.224 -1.779 1.00 57.19 173 MET A O 1
ATOM 1376 N N . ASP A 1 174 ? -0.092 -12.991 -0.620 1.00 51.62 174 ASP A N 1
ATOM 1377 C CA . ASP A 1 174 ? -0.928 -12.932 -1.827 1.00 51.62 174 ASP A CA 1
ATOM 1378 C C . ASP A 1 174 ? -0.658 -11.634 -2.600 1.00 51.62 174 ASP A C 1
ATOM 1380 O O . ASP A 1 174 ? -0.324 -11.669 -3.778 1.00 51.62 174 ASP A O 1
ATOM 1384 N N . HIS A 1 175 ? -0.631 -10.489 -1.909 1.00 57.31 175 HIS A N 1
ATOM 1385 C CA . HIS A 1 175 ? -0.220 -9.204 -2.479 1.00 57.31 175 HIS A CA 1
ATOM 1386 C C . HIS A 1 175 ? 1.231 -9.251 -2.984 1.00 57.31 175 HIS A C 1
ATOM 1388 O O . HIS A 1 175 ? 1.548 -8.631 -3.996 1.00 57.31 175 HIS A O 1
ATOM 1394 N N . PHE A 1 176 ? 2.116 -9.993 -2.313 1.00 70.44 176 PHE A N 1
ATOM 1395 C CA . PHE A 1 176 ? 3.473 -10.243 -2.794 1.00 70.44 176 PHE A CA 1
ATOM 1396 C C . PHE A 1 176 ? 3.468 -11.009 -4.119 1.00 70.44 176 PHE A C 1
ATOM 1398 O O . PHE A 1 176 ? 4.124 -10.574 -5.063 1.00 70.44 176 PHE A O 1
ATOM 1405 N N . HIS A 1 177 ? 2.720 -12.111 -4.213 1.00 72.00 177 HIS A N 1
ATOM 1406 C CA . HIS A 1 177 ? 2.608 -12.905 -5.433 1.00 72.00 177 HIS A CA 1
ATOM 1407 C C . HIS A 1 177 ? 1.942 -12.119 -6.565 1.00 72.00 177 HIS A C 1
ATOM 1409 O O . HIS A 1 177 ? 2.440 -12.171 -7.687 1.00 72.00 177 HIS A O 1
ATOM 1415 N N . ASP A 1 178 ? 0.906 -11.331 -6.274 1.00 69.56 178 ASP A N 1
ATOM 1416 C CA . ASP A 1 178 ? 0.218 -10.473 -7.242 1.00 69.56 178 ASP A CA 1
ATOM 1417 C C . ASP A 1 178 ? 1.144 -9.390 -7.792 1.00 69.56 178 ASP A C 1
ATOM 1419 O O . ASP A 1 178 ? 1.257 -9.219 -9.005 1.00 69.56 178 ASP A O 1
ATOM 1423 N N . VAL A 1 179 ? 1.851 -8.671 -6.912 1.00 72.81 179 VAL A N 1
ATOM 1424 C CA . VAL A 1 179 ? 2.822 -7.649 -7.324 1.00 72.81 179 VAL A CA 1
ATOM 1425 C C . VAL A 1 179 ? 3.952 -8.287 -8.118 1.00 72.81 179 VAL A C 1
ATOM 1427 O O . VAL A 1 179 ? 4.329 -7.772 -9.167 1.00 72.81 179 VAL A O 1
ATOM 1430 N N . ARG A 1 180 ? 4.477 -9.424 -7.659 1.00 85.56 180 ARG A N 1
ATOM 1431 C CA . ARG A 1 180 ? 5.531 -10.156 -8.360 1.00 85.56 180 ARG A CA 1
ATOM 1432 C C . ARG A 1 180 ? 5.071 -10.582 -9.757 1.00 85.56 180 ARG A C 1
ATOM 1434 O O . ARG A 1 180 ? 5.765 -10.317 -10.733 1.00 85.56 180 ARG A O 1
ATOM 1441 N N . ALA A 1 181 ? 3.890 -11.186 -9.871 1.00 81.06 181 ALA A N 1
ATOM 1442 C CA . ALA A 1 181 ? 3.306 -11.593 -11.145 1.00 81.06 181 ALA A CA 1
ATOM 1443 C C . ALA A 1 181 ? 3.044 -10.389 -12.063 1.00 81.06 181 ALA A C 1
ATOM 1445 O O . ALA A 1 181 ? 3.327 -10.461 -13.256 1.00 81.06 181 ALA A O 1
ATOM 1446 N N . TYR A 1 182 ? 2.567 -9.270 -11.514 1.00 82.81 182 TYR A N 1
ATOM 1447 C CA . TYR A 1 182 ? 2.375 -8.021 -12.251 1.00 82.81 182 TYR A CA 1
ATOM 1448 C C . TYR A 1 182 ? 3.689 -7.479 -12.830 1.00 82.81 182 TYR A C 1
ATOM 1450 O O . TYR A 1 182 ? 3.733 -7.118 -14.006 1.00 82.81 182 TYR A O 1
ATOM 1458 N N . ILE A 1 183 ? 4.759 -7.438 -12.026 1.00 87.31 183 ILE A N 1
ATOM 1459 C CA . ILE A 1 183 ? 6.081 -6.970 -12.470 1.00 87.31 183 ILE A CA 1
ATOM 1460 C C . ILE A 1 183 ? 6.617 -7.888 -13.570 1.00 87.31 183 ILE A C 1
ATOM 1462 O O . ILE A 1 183 ? 7.090 -7.399 -14.590 1.00 87.31 183 ILE A O 1
ATOM 1466 N N . ARG A 1 184 ? 6.487 -9.209 -13.400 1.00 90.94 184 ARG A N 1
ATOM 1467 C CA . ARG A 1 184 ? 6.920 -10.196 -14.402 1.00 90.94 184 ARG A CA 1
ATOM 1468 C C . ARG A 1 184 ? 6.160 -10.086 -15.717 1.00 90.94 184 ARG A C 1
ATOM 1470 O O . ARG A 1 184 ? 6.763 -10.192 -16.772 1.00 90.94 184 ARG A O 1
ATOM 1477 N N . ARG A 1 185 ? 4.839 -9.885 -15.672 1.00 88.12 185 ARG A N 1
ATOM 1478 C CA . ARG A 1 185 ? 3.982 -9.851 -16.874 1.00 88.12 185 ARG A CA 1
ATOM 1479 C C . ARG A 1 185 ? 3.932 -8.489 -17.560 1.00 88.12 185 ARG A C 1
ATOM 1481 O O . ARG A 1 185 ? 3.298 -8.370 -18.604 1.00 88.12 185 ARG A O 1
ATOM 1488 N N . ASN A 1 186 ? 4.568 -7.469 -16.994 1.00 88.25 186 ASN A N 1
ATOM 1489 C CA . ASN A 1 186 ? 4.560 -6.117 -17.542 1.00 88.25 186 ASN A CA 1
ATOM 1490 C C . ASN A 1 186 ? 5.031 -6.006 -19.005 1.00 88.25 186 ASN A C 1
ATOM 1492 O O . ASN A 1 186 ? 4.290 -5.428 -19.801 1.00 88.25 186 ASN A O 1
ATOM 1496 N N . PRO A 1 187 ? 6.179 -6.586 -19.407 1.00 89.44 187 PRO A N 1
ATOM 1497 C CA . PRO A 1 187 ? 6.653 -6.468 -20.783 1.00 89.44 187 PRO A CA 1
ATOM 1498 C C . PRO A 1 187 ? 5.715 -7.169 -21.775 1.00 89.44 187 PRO A C 1
ATOM 1500 O O . PRO A 1 187 ? 5.438 -6.616 -22.835 1.00 89.44 187 PRO A O 1
ATOM 1503 N N . VAL A 1 188 ? 5.114 -8.300 -21.385 1.00 89.56 188 VAL A N 1
ATOM 1504 C CA . VAL A 1 188 ? 4.087 -8.995 -22.182 1.00 89.56 188 VAL A CA 1
ATOM 1505 C C . VAL A 1 188 ? 2.831 -8.138 -22.335 1.00 89.56 188 VAL A C 1
ATOM 1507 O O . VAL A 1 188 ? 2.318 -7.952 -23.435 1.00 89.56 188 VAL A O 1
ATOM 1510 N N . LYS A 1 189 ? 2.345 -7.547 -21.237 1.00 85.19 189 LYS A N 1
ATOM 1511 C CA . LYS A 1 189 ? 1.178 -6.651 -21.249 1.00 85.19 189 LYS A CA 1
ATOM 1512 C C . LYS A 1 189 ? 1.393 -5.425 -22.146 1.00 85.19 189 LYS A C 1
ATOM 1514 O O . LYS A 1 189 ? 0.431 -4.948 -22.742 1.00 85.19 189 LYS A O 1
ATOM 1519 N N . ALA A 1 190 ? 2.626 -4.931 -22.236 1.00 82.75 190 ALA A N 1
ATOM 1520 C CA . ALA A 1 190 ? 3.010 -3.820 -23.105 1.00 82.75 190 ALA A CA 1
ATOM 1521 C C . ALA A 1 190 ? 3.312 -4.244 -24.558 1.00 82.75 190 ALA A C 1
ATOM 1523 O O . ALA A 1 190 ? 3.623 -3.389 -25.382 1.00 82.75 190 ALA A O 1
ATOM 1524 N N . GLY A 1 191 ? 3.230 -5.540 -24.888 1.00 87.38 191 GLY A N 1
ATOM 1525 C CA . GLY A 1 191 ? 3.514 -6.059 -26.229 1.00 87.38 191 GLY A CA 1
ATOM 1526 C C . GLY A 1 191 ? 4.997 -6.038 -26.612 1.00 87.38 191 GLY A C 1
ATOM 1527 O O . GLY A 1 191 ? 5.317 -6.015 -27.796 1.00 87.38 191 GLY A O 1
ATOM 1528 N N . LEU A 1 192 ? 5.902 -6.012 -25.628 1.00 85.69 192 LEU A N 1
ATOM 1529 C CA . LEU A 1 192 ? 7.352 -5.983 -25.844 1.00 85.69 192 LEU A CA 1
ATOM 1530 C C . LEU A 1 192 ? 7.960 -7.382 -26.040 1.00 85.69 192 LEU A C 1
ATOM 1532 O O . LEU A 1 192 ? 9.054 -7.500 -26.589 1.00 85.69 192 LEU A O 1
ATOM 1536 N N . CYS A 1 193 ? 7.270 -8.424 -25.578 1.00 91.56 193 CYS A N 1
ATOM 1537 C CA . CYS A 1 193 ? 7.625 -9.833 -25.750 1.00 91.56 193 CYS A CA 1
ATOM 1538 C C . CYS A 1 193 ? 6.381 -10.727 -25.609 1.00 91.56 193 CYS A C 1
ATOM 1540 O O . CYS A 1 193 ? 5.338 -10.253 -25.146 1.00 91.56 193 CYS A O 1
ATOM 1542 N N . GLU A 1 194 ? 6.477 -12.000 -25.997 1.00 89.25 194 GLU A N 1
ATOM 1543 C CA . GLU A 1 194 ? 5.370 -12.960 -25.860 1.00 89.25 194 GLU A CA 1
ATOM 1544 C C . GLU A 1 194 ? 5.375 -13.602 -24.470 1.00 89.25 194 GLU A C 1
ATOM 1546 O O . GLU A 1 194 ? 4.324 -13.728 -23.840 1.00 89.25 194 GLU A O 1
ATOM 1551 N N . GLU A 1 195 ? 6.567 -13.903 -23.947 1.00 91.81 195 GLU A N 1
ATOM 1552 C CA . GLU A 1 195 ? 6.749 -14.511 -22.627 1.00 91.81 195 GLU A CA 1
ATOM 1553 C C . GLU A 1 195 ? 7.626 -13.644 -21.703 1.00 91.81 195 GLU A C 1
ATOM 1555 O O . GLU A 1 195 ? 8.570 -12.996 -22.166 1.00 91.81 195 GLU A O 1
ATOM 1560 N N . PRO A 1 196 ? 7.371 -13.610 -20.377 1.00 89.62 196 PRO A N 1
ATOM 1561 C CA . PRO A 1 196 ? 8.153 -12.805 -19.429 1.00 89.62 196 PRO A CA 1
ATOM 1562 C C . PRO A 1 196 ? 9.669 -13.041 -19.491 1.00 89.62 196 PRO A C 1
ATOM 1564 O O . PRO A 1 196 ? 10.460 -12.112 -19.329 1.00 89.62 196 PRO A O 1
ATOM 1567 N N . GLU A 1 197 ? 10.080 -14.288 -19.712 1.00 93.44 197 GLU A N 1
ATOM 1568 C CA . GLU A 1 197 ? 11.472 -14.739 -19.753 1.00 93.44 197 GLU A CA 1
ATOM 1569 C C . GLU A 1 197 ? 12.247 -14.225 -20.980 1.00 93.44 197 GLU A C 1
ATOM 1571 O O . GLU A 1 197 ? 13.476 -14.288 -20.996 1.00 93.44 197 GLU A O 1
ATOM 1576 N N . GLU A 1 198 ? 11.566 -13.687 -21.990 1.00 93.00 198 GLU A N 1
ATOM 1577 C CA . GLU A 1 198 ? 12.197 -13.104 -23.180 1.00 93.00 198 GLU A CA 1
ATOM 1578 C C . GLU A 1 198 ? 12.667 -11.663 -22.942 1.00 93.00 198 GLU A C 1
ATOM 1580 O O . GLU A 1 198 ? 13.567 -11.165 -23.625 1.00 93.00 198 GLU A O 1
ATOM 1585 N N . TRP A 1 199 ? 12.098 -10.974 -21.946 1.00 93.94 199 TRP A N 1
ATOM 1586 C CA . TRP A 1 199 ? 12.459 -9.593 -21.654 1.00 93.94 199 TRP A CA 1
ATOM 1587 C C . TRP A 1 199 ? 13.753 -9.514 -20.837 1.00 93.94 199 TRP A C 1
ATOM 1589 O O . TRP A 1 199 ? 13.736 -9.595 -19.603 1.00 93.94 199 TRP A O 1
ATOM 1599 N N . ARG A 1 200 ? 14.885 -9.312 -21.532 1.00 91.81 200 ARG A N 1
ATOM 1600 C CA . ARG A 1 200 ? 16.252 -9.281 -20.963 1.00 91.81 200 ARG A CA 1
ATOM 1601 C C . ARG A 1 200 ? 16.379 -8.421 -19.704 1.00 91.81 200 ARG A C 1
ATOM 1603 O O . ARG A 1 200 ? 17.073 -8.821 -18.774 1.00 91.81 200 ARG A O 1
ATOM 1610 N N . PHE A 1 201 ? 15.733 -7.257 -19.665 1.00 93.50 201 PHE A N 1
ATOM 1611 C CA . PHE A 1 201 ? 15.880 -6.281 -18.578 1.00 93.50 201 PHE A CA 1
ATOM 1612 C C . PHE A 1 201 ? 14.829 -6.457 -17.474 1.00 93.50 201 PHE A C 1
ATOM 1614 O O . PHE A 1 201 ? 14.223 -5.502 -16.986 1.00 93.50 201 PHE A O 1
ATOM 1621 N N . SER A 1 202 ? 14.605 -7.704 -17.072 1.00 94.62 202 SER A N 1
ATOM 1622 C CA . SER A 1 202 ? 13.749 -8.087 -15.949 1.00 94.62 202 SER A CA 1
ATOM 1623 C C . SER A 1 202 ? 14.376 -9.226 -15.161 1.00 94.62 202 SER A C 1
ATOM 1625 O O . SER A 1 202 ? 15.246 -9.940 -15.656 1.00 94.62 202 SER A O 1
ATOM 1627 N N . SER A 1 203 ? 13.887 -9.462 -13.949 1.00 92.38 203 SER A N 1
ATOM 1628 C CA . SER A 1 203 ? 14.246 -10.656 -13.180 1.00 92.38 203 SER A CA 1
ATOM 1629 C C . SER A 1 203 ? 13.817 -11.959 -13.859 1.00 92.38 203 SER A C 1
ATOM 1631 O O . SER A 1 203 ? 14.479 -12.976 -13.662 1.00 92.38 203 SER A O 1
ATOM 1633 N N . ALA A 1 204 ? 12.757 -11.958 -14.675 1.00 89.88 204 ALA A N 1
ATOM 1634 C CA . ALA A 1 204 ? 12.370 -13.125 -15.467 1.00 89.88 204 ALA A CA 1
ATOM 1635 C C . ALA A 1 204 ? 13.422 -13.439 -16.545 1.00 89.88 204 ALA A C 1
ATOM 1637 O O . ALA A 1 204 ? 13.974 -14.541 -16.549 1.00 89.88 204 ALA A O 1
ATOM 1638 N N . GLY A 1 205 ? 13.773 -12.460 -17.385 1.00 89.19 205 GLY A N 1
ATOM 1639 C CA . GLY A 1 205 ? 14.769 -12.642 -18.447 1.00 89.19 205 GLY A CA 1
ATOM 1640 C C . GLY A 1 205 ? 16.197 -12.841 -17.941 1.00 89.19 205 GLY A C 1
ATOM 1641 O O . GLY A 1 205 ? 16.948 -13.644 -18.491 1.00 89.19 205 GLY A O 1
ATOM 1642 N N . ALA A 1 206 ? 16.560 -12.206 -16.825 1.00 86.31 206 ALA A N 1
ATOM 1643 C CA . ALA A 1 206 ? 17.840 -12.437 -16.157 1.00 86.31 206 ALA A CA 1
ATOM 1644 C C . ALA A 1 206 ? 17.911 -13.794 -15.430 1.00 86.31 206 ALA A C 1
ATOM 1646 O O . ALA A 1 206 ? 18.944 -14.111 -14.837 1.00 86.31 206 ALA A O 1
ATOM 1647 N N . LYS A 1 207 ? 16.818 -14.580 -15.426 1.00 86.06 207 LYS A N 1
ATOM 1648 C CA . LYS A 1 207 ? 16.660 -15.808 -14.625 1.00 86.06 207 LYS A CA 1
ATOM 1649 C C . LYS A 1 207 ? 17.050 -15.584 -13.164 1.00 86.06 207 LYS A C 1
ATOM 1651 O O . LYS A 1 207 ? 17.651 -16.439 -12.511 1.00 86.06 207 LYS A O 1
ATOM 1656 N N . TRP A 1 208 ? 16.726 -14.396 -12.661 1.00 82.88 208 TRP A N 1
ATOM 1657 C CA . TRP A 1 208 ? 17.042 -13.999 -11.308 1.00 82.88 208 TRP A CA 1
ATOM 1658 C C . TRP A 1 208 ? 16.209 -14.806 -10.334 1.00 82.88 208 TRP A C 1
ATOM 1660 O O . TRP A 1 208 ? 14.982 -14.866 -10.401 1.00 82.88 208 TRP A O 1
ATOM 1670 N N . ASN A 1 209 ? 16.912 -15.400 -9.391 1.00 68.19 209 ASN A N 1
ATOM 1671 C CA . ASN A 1 209 ? 16.365 -16.326 -8.429 1.00 68.19 209 ASN A CA 1
ATOM 1672 C C . ASN A 1 209 ? 16.604 -15.846 -7.001 1.00 68.19 209 ASN A C 1
ATOM 1674 O O . ASN A 1 209 ? 16.680 -16.687 -6.110 1.00 68.19 209 ASN A O 1
ATOM 1678 N N . GLY A 1 210 ? 16.764 -14.529 -6.796 1.00 58.34 210 GLY A N 1
ATOM 1679 C CA . GLY A 1 210 ? 17.042 -13.912 -5.499 1.00 58.34 210 GLY A CA 1
ATOM 1680 C C . GLY A 1 210 ? 16.204 -14.545 -4.393 1.00 58.34 210 GLY A C 1
ATOM 1681 O O . GLY A 1 210 ? 15.006 -14.307 -4.304 1.00 58.34 210 GLY A O 1
ATOM 1682 N N . GLU A 1 211 ? 16.867 -15.406 -3.618 1.00 52.50 211 GLU A N 1
ATOM 1683 C CA . GLU A 1 211 ? 16.334 -16.306 -2.582 1.00 52.50 211 GLU A CA 1
ATOM 1684 C C . GLU A 1 211 ? 15.284 -17.373 -2.961 1.00 52.50 211 GLU A C 1
ATOM 1686 O O . GLU A 1 211 ? 14.920 -18.144 -2.086 1.00 52.50 211 GLU A O 1
ATOM 1691 N N . LEU A 1 212 ? 14.884 -17.551 -4.222 1.00 48.53 212 LEU A N 1
ATOM 1692 C CA . LEU A 1 212 ? 14.092 -18.725 -4.642 1.00 48.53 212 LEU A CA 1
ATOM 1693 C C . LEU A 1 212 ? 14.956 -19.963 -4.971 1.00 48.53 212 LEU A C 1
ATOM 1695 O O . LEU A 1 212 ? 14.506 -21.086 -4.788 1.00 48.53 212 LEU A O 1
ATOM 1699 N N . ALA A 1 213 ? 16.214 -19.808 -5.410 1.00 35.72 213 ALA A N 1
ATOM 1700 C CA . ALA A 1 213 ? 17.025 -20.954 -5.875 1.00 35.72 213 ALA A CA 1
ATOM 1701 C C . ALA A 1 213 ? 17.866 -21.685 -4.818 1.00 35.72 213 ALA A C 1
ATOM 1703 O O . ALA A 1 213 ? 18.507 -22.681 -5.146 1.00 35.72 213 ALA A O 1
ATOM 1704 N N . ARG A 1 214 ? 17.917 -21.231 -3.561 1.00 35.19 214 ARG A N 1
ATOM 1705 C CA . ARG A 1 214 ? 18.626 -21.991 -2.507 1.00 35.19 214 ARG A CA 1
ATOM 1706 C C . ARG A 1 214 ? 17.742 -23.012 -1.794 1.00 35.19 214 ARG A C 1
ATOM 1708 O O . ARG A 1 214 ? 18.252 -23.764 -0.971 1.00 35.19 214 ARG A O 1
ATOM 1715 N N . GLU A 1 215 ? 16.463 -23.069 -2.145 1.00 38.03 215 GLU A N 1
ATOM 1716 C CA . GLU A 1 215 ? 15.485 -23.960 -1.528 1.00 38.03 215 GLU A CA 1
ATOM 1717 C C . GLU A 1 215 ? 15.212 -25.239 -2.349 1.00 38.03 215 GLU A C 1
ATOM 1719 O O . GLU A 1 215 ? 14.803 -26.243 -1.774 1.00 38.03 215 GLU A O 1
ATOM 1724 N N . GLU A 1 216 ? 15.516 -25.281 -3.655 1.00 32.41 216 GLU A N 1
ATOM 1725 C CA . GLU A 1 216 ? 15.066 -26.387 -4.528 1.00 32.41 216 GLU A CA 1
ATOM 1726 C C . GLU A 1 216 ? 16.049 -27.566 -4.733 1.00 32.41 216 GLU A C 1
ATOM 1728 O O . GLU A 1 216 ? 15.610 -28.634 -5.152 1.00 32.41 216 GLU A O 1
ATOM 1733 N N . THR A 1 217 ? 17.353 -27.465 -4.428 1.00 27.94 217 THR A N 1
ATOM 1734 C CA . THR A 1 217 ? 18.336 -28.524 -4.798 1.00 27.94 217 THR A CA 1
ATOM 1735 C C . THR A 1 217 ? 19.048 -29.229 -3.641 1.00 27.94 217 THR A C 1
ATOM 1737 O O . THR A 1 217 ? 20.160 -29.729 -3.808 1.00 27.94 217 THR A O 1
ATOM 1740 N N . GLY A 1 218 ? 18.443 -29.329 -2.459 1.00 26.73 218 GLY A N 1
ATOM 1741 C CA . GLY A 1 218 ? 19.046 -30.094 -1.368 1.00 26.73 218 GLY A CA 1
ATOM 1742 C C . GLY A 1 218 ? 18.015 -30.625 -0.396 1.00 26.73 218 GLY A C 1
ATOM 1743 O O . GLY A 1 218 ? 17.370 -29.857 0.301 1.00 26.73 218 GLY A O 1
ATOM 1744 N N . THR A 1 219 ? 17.903 -31.948 -0.319 1.00 31.36 219 THR A N 1
ATOM 1745 C CA . THR A 1 219 ? 17.192 -32.725 0.704 1.00 31.36 219 THR A CA 1
ATOM 1746 C C . THR A 1 219 ? 17.625 -32.349 2.129 1.00 31.36 219 THR A C 1
ATOM 1748 O O . THR A 1 219 ? 18.418 -33.033 2.770 1.00 31.36 219 THR A O 1
ATOM 1751 N N . ARG A 1 220 ? 17.074 -31.240 2.614 1.00 27.95 220 ARG A N 1
ATOM 1752 C CA . ARG A 1 220 ? 16.625 -30.928 3.971 1.00 27.95 220 ARG A CA 1
ATOM 1753 C C . ARG A 1 220 ? 15.433 -30.019 3.728 1.00 27.95 220 ARG A C 1
ATOM 1755 O O . ARG A 1 220 ? 15.611 -28.887 3.296 1.00 27.95 220 ARG A O 1
ATOM 1762 N N . GLY A 1 221 ? 14.240 -30.594 3.862 1.00 27.42 221 GLY A N 1
ATOM 1763 C CA . GLY A 1 221 ? 12.994 -29.933 3.506 1.00 27.42 221 GLY A CA 1
ATOM 1764 C C . GLY A 1 221 ? 12.906 -28.543 4.122 1.00 27.42 221 GLY A C 1
ATOM 1765 O O . GLY A 1 221 ? 13.344 -28.319 5.253 1.00 27.42 221 GLY A O 1
ATOM 1766 N N . ILE A 1 222 ? 12.304 -27.632 3.370 1.00 30.58 222 ILE A N 1
ATOM 1767 C CA . ILE A 1 222 ? 11.953 -26.260 3.750 1.00 30.58 222 ILE A CA 1
ATOM 1768 C C . ILE A 1 222 ? 10.797 -26.290 4.784 1.00 30.58 222 ILE A C 1
ATOM 1770 O O . ILE A 1 222 ? 9.873 -25.490 4.746 1.00 30.58 222 ILE A O 1
ATOM 1774 N N . ASP A 1 223 ? 10.848 -27.242 5.718 1.00 30.36 223 ASP A N 1
ATOM 1775 C CA . ASP A 1 223 ? 10.078 -27.284 6.963 1.00 30.36 223 ASP A CA 1
ATOM 1776 C C . ASP A 1 223 ? 10.823 -26.557 8.096 1.00 30.36 223 ASP A C 1
ATOM 1778 O O . ASP A 1 223 ? 10.319 -26.422 9.209 1.00 30.36 223 ASP A O 1
ATOM 1782 N N . SER A 1 224 ? 12.027 -26.034 7.840 1.00 34.03 224 SER A N 1
ATOM 1783 C CA . SER A 1 224 ? 12.746 -25.227 8.821 1.00 34.03 224 SER A CA 1
ATOM 1784 C C . SER A 1 224 ? 13.666 -24.199 8.162 1.00 34.03 224 SER A C 1
ATOM 1786 O O . SER A 1 224 ? 14.640 -24.578 7.516 1.00 34.03 224 SER A O 1
ATOM 1788 N N . ALA A 1 225 ? 13.394 -22.916 8.437 1.00 30.75 225 ALA A N 1
ATOM 1789 C CA . ALA A 1 225 ? 14.290 -21.753 8.318 1.00 30.75 225 ALA A CA 1
ATOM 1790 C C . ALA A 1 225 ? 14.092 -20.729 7.176 1.00 30.75 225 ALA A C 1
ATOM 1792 O O . ALA A 1 225 ? 14.956 -19.871 6.998 1.00 30.75 225 ALA A O 1
ATOM 1793 N N . LEU A 1 226 ? 12.908 -20.640 6.561 1.00 28.58 226 LEU A N 1
ATOM 1794 C CA . LEU A 1 226 ? 12.306 -19.303 6.464 1.00 28.58 226 LEU A CA 1
ATOM 1795 C C . LEU A 1 226 ? 11.698 -19.014 7.836 1.00 28.58 226 LEU A C 1
ATOM 1797 O O . LEU A 1 226 ? 10.993 -19.876 8.368 1.00 28.58 226 LEU A O 1
ATOM 1801 N N . PRO A 1 227 ? 11.926 -17.849 8.459 1.00 26.14 227 PRO A N 1
ATOM 1802 C CA . PRO A 1 227 ? 11.087 -17.470 9.570 1.00 26.14 227 PRO A CA 1
ATOM 1803 C C . PRO A 1 227 ? 9.672 -17.312 9.002 1.00 26.14 227 PRO A C 1
ATOM 1805 O O . PRO A 1 227 ? 9.330 -16.271 8.451 1.00 26.14 227 PRO A O 1
ATOM 1808 N N . VAL A 1 228 ? 8.815 -18.312 9.225 1.00 33.50 228 VAL A N 1
ATOM 1809 C CA . VAL A 1 228 ? 7.349 -18.153 9.284 1.00 33.50 228 VAL A CA 1
ATOM 1810 C C . VAL A 1 228 ? 6.971 -17.312 10.524 1.00 33.50 228 VAL A C 1
ATOM 1812 O O . VAL A 1 228 ? 5.832 -17.268 10.958 1.00 33.50 228 VAL A O 1
ATOM 1815 N N . SER A 1 229 ? 7.923 -16.571 11.099 1.00 32.38 229 SER A N 1
ATOM 1816 C CA . SER A 1 229 ? 7.678 -15.493 12.039 1.00 32.38 229 SER A CA 1
ATOM 1817 C C . SER A 1 229 ? 7.528 -14.169 11.276 1.00 32.38 229 SER A C 1
ATOM 1819 O O . SER A 1 229 ? 8.288 -13.220 11.475 1.00 32.38 229 SER A O 1
ATOM 1821 N N . GLY A 1 230 ? 6.486 -14.051 10.456 1.00 37.91 230 GLY A N 1
ATOM 1822 C CA . GLY A 1 230 ? 5.587 -12.952 10.779 1.00 37.91 230 GLY A CA 1
ATOM 1823 C C . GLY A 1 230 ? 4.952 -13.418 12.076 1.00 37.91 230 GLY A C 1
ATOM 1824 O O . GLY A 1 230 ? 4.124 -14.315 12.019 1.00 37.91 230 GLY A O 1
ATOM 1825 N N . SER A 1 231 ? 5.471 -13.001 13.237 1.00 44.00 231 SER A N 1
ATOM 1826 C CA . SER A 1 231 ? 4.901 -13.435 14.517 1.00 44.00 231 SER A CA 1
ATOM 1827 C C . SER A 1 231 ? 3.389 -13.291 14.420 1.00 44.00 231 SER A C 1
ATOM 1829 O O . SER A 1 231 ? 2.963 -12.201 14.023 1.00 44.00 231 SER A O 1
ATOM 1831 N N . ALA A 1 232 ? 2.631 -14.343 14.750 1.00 54.53 232 ALA A N 1
ATOM 1832 C CA . ALA A 1 232 ? 1.191 -14.249 14.960 1.00 54.53 232 ALA A CA 1
ATOM 1833 C C . ALA A 1 232 ? 0.887 -12.889 15.596 1.00 54.53 232 ALA A C 1
ATOM 1835 O O . ALA A 1 232 ? 1.429 -12.552 16.660 1.00 54.53 232 ALA A O 1
ATOM 1836 N N . LEU A 1 233 ? 0.155 -12.045 14.875 1.00 61.81 233 LEU A N 1
ATOM 1837 C CA . LEU A 1 233 ? -0.047 -10.669 15.283 1.00 61.81 233 LEU A CA 1
ATOM 1838 C C . LEU A 1 233 ? -0.941 -10.694 16.511 1.00 61.81 233 LEU A C 1
ATOM 1840 O O . LEU A 1 233 ? -2.112 -11.055 16.440 1.00 61.81 233 LEU A O 1
ATOM 1844 N N . SER A 1 234 ? -0.369 -10.310 17.652 1.00 71.69 234 SER A N 1
ATOM 1845 C CA . SER A 1 234 ? -1.135 -10.075 18.867 1.00 71.69 234 SER A CA 1
ATOM 1846 C C . SER A 1 234 ? -1.433 -8.589 18.986 1.00 71.69 234 SER A C 1
ATOM 1848 O O . SER A 1 234 ? -0.576 -7.799 19.397 1.00 71.69 234 SER A O 1
ATOM 1850 N N . GLY A 1 235 ? -2.643 -8.221 18.580 1.00 78.25 235 GLY A N 1
ATOM 1851 C CA . GLY A 1 235 ? -3.155 -6.863 18.668 1.00 78.25 235 GLY A CA 1
ATOM 1852 C C . GLY A 1 235 ? -4.145 -6.704 19.806 1.00 78.25 235 GLY A C 1
ATOM 1853 O O . GLY A 1 235 ? -4.756 -7.668 20.275 1.00 78.25 235 GLY A O 1
ATOM 1854 N N . HIS A 1 236 ? -4.329 -5.464 20.241 1.00 88.44 236 HIS A N 1
ATOM 1855 C CA . HIS A 1 236 ? -5.340 -5.146 21.237 1.00 88.44 236 HIS A CA 1
ATOM 1856 C C . HIS A 1 236 ? -5.989 -3.792 20.976 1.00 88.44 236 HIS A C 1
ATOM 1858 O O . HIS A 1 236 ? -5.400 -2.925 20.329 1.00 88.44 236 HIS A O 1
ATOM 1864 N N . LEU A 1 237 ? -7.191 -3.638 21.512 1.00 91.81 237 LEU A N 1
ATOM 1865 C CA . LEU A 1 237 ? -7.914 -2.395 21.699 1.00 91.81 237 LEU A CA 1
ATOM 1866 C C . LEU A 1 237 ? -8.464 -2.403 23.121 1.00 91.81 237 LEU A C 1
ATOM 1868 O O . LEU A 1 237 ? -9.233 -3.291 23.459 1.00 91.81 237 LEU A O 1
ATOM 1872 N N . ASP A 1 238 ? -8.092 -1.411 23.914 1.00 95.88 238 ASP A N 1
ATOM 1873 C CA . ASP A 1 238 ? -8.730 -1.072 25.179 1.00 95.88 238 ASP A CA 1
ATOM 1874 C C . ASP A 1 238 ? -9.316 0.331 25.027 1.00 95.88 238 ASP A C 1
ATOM 1876 O O . ASP A 1 238 ? -8.574 1.281 24.753 1.00 95.88 238 ASP A O 1
ATOM 1880 N N . LEU A 1 239 ? -10.630 0.471 25.183 1.00 96.19 239 LEU A N 1
ATOM 1881 C CA . LEU A 1 239 ? -11.337 1.740 25.043 1.00 96.19 239 LEU A CA 1
ATOM 1882 C C . LEU A 1 239 ? -12.270 1.956 26.233 1.00 96.19 239 LEU A C 1
ATOM 1884 O O . LEU A 1 239 ? -13.083 1.089 26.537 1.00 96.19 239 LEU A O 1
ATOM 1888 N N . ARG A 1 240 ? -12.189 3.128 26.865 1.00 97.75 240 ARG A N 1
ATOM 1889 C CA . ARG A 1 240 ? -13.131 3.556 27.902 1.00 97.75 240 ARG A CA 1
ATOM 1890 C C . ARG A 1 240 ? -13.829 4.839 27.485 1.00 97.75 240 ARG A C 1
ATOM 1892 O O . ARG A 1 240 ? -13.168 5.822 27.136 1.00 97.75 240 ARG A O 1
ATOM 1899 N N . CYS A 1 241 ? -15.155 4.810 27.513 1.00 97.31 241 CYS A N 1
ATOM 1900 C CA . CYS A 1 241 ? -16.020 5.944 27.244 1.00 97.31 241 CYS A CA 1
ATOM 1901 C C . CYS A 1 241 ? -16.673 6.404 28.546 1.00 97.31 241 CYS A C 1
ATOM 1903 O O . CYS A 1 241 ? -17.376 5.633 29.195 1.00 97.31 241 CYS A O 1
ATOM 1905 N N . GLU A 1 242 ? -16.467 7.668 28.898 1.00 97.56 242 GLU A N 1
ATOM 1906 C CA . GLU A 1 242 ? -17.038 8.303 30.087 1.00 97.56 242 GLU A CA 1
ATOM 1907 C C . GLU A 1 242 ? -17.928 9.479 29.697 1.00 97.56 242 GLU A C 1
ATOM 1909 O O . GLU A 1 242 ? -17.809 10.029 28.600 1.00 97.56 242 GLU A O 1
ATOM 1914 N N . LEU A 1 243 ? -18.816 9.873 30.608 1.00 95.50 243 LEU A N 1
ATOM 1915 C CA . LEU A 1 243 ? -19.643 11.064 30.474 1.00 95.50 243 LEU A CA 1
ATOM 1916 C C . LEU A 1 243 ? -18.985 12.216 31.237 1.00 95.50 243 LEU A C 1
ATOM 1918 O O . LEU A 1 243 ? -18.710 12.108 32.432 1.00 95.50 243 LEU A O 1
ATOM 1922 N N . ARG A 1 244 ? -18.717 13.333 30.561 1.00 91.62 244 ARG A N 1
ATOM 1923 C CA . ARG A 1 244 ? -18.249 14.551 31.236 1.00 91.62 244 ARG A CA 1
ATOM 1924 C C . ARG A 1 244 ? -19.370 15.158 32.077 1.00 91.62 244 ARG A C 1
ATOM 1926 O O . ARG A 1 244 ? -20.550 14.896 31.865 1.00 91.62 244 ARG A O 1
ATOM 1933 N N . SER A 1 245 ? -19.002 16.061 32.983 1.00 90.94 245 SER A N 1
ATOM 1934 C CA . SER A 1 245 ? -19.954 16.817 33.809 1.00 90.94 245 SER A CA 1
ATOM 1935 C C . SER A 1 245 ? -20.945 17.669 33.005 1.00 90.94 245 SER A C 1
ATOM 1937 O O . SER A 1 245 ? -21.993 18.029 33.526 1.00 90.94 245 SER A O 1
ATOM 1939 N N . ASP A 1 246 ? -20.613 18.018 31.759 1.00 89.88 246 ASP A N 1
ATOM 1940 C CA . ASP A 1 246 ? -21.483 18.744 30.824 1.00 89.88 246 ASP A CA 1
ATOM 1941 C C . ASP A 1 246 ? -22.426 17.817 30.028 1.00 89.88 246 ASP A C 1
ATOM 1943 O O . ASP A 1 246 ? -23.171 18.287 29.172 1.00 89.88 246 ASP A O 1
ATOM 1947 N N . GLY A 1 247 ? -22.413 16.510 30.315 1.00 89.50 247 GLY A N 1
ATOM 1948 C CA . GLY A 1 247 ? -23.248 15.512 29.649 1.00 89.50 247 GLY A CA 1
ATOM 1949 C C . GLY A 1 247 ? -22.712 15.042 28.296 1.00 89.50 247 GLY A C 1
ATOM 1950 O O . GLY A 1 247 ? -23.428 14.348 27.578 1.00 89.50 247 GLY A O 1
ATOM 1951 N N . VAL A 1 248 ? -21.477 15.397 27.922 1.00 92.19 248 VAL A N 1
ATOM 1952 C CA . VAL A 1 248 ? -20.877 14.981 26.646 1.00 92.19 248 VAL A CA 1
ATOM 1953 C C . VAL A 1 248 ? -20.037 13.710 26.829 1.00 92.19 248 VAL A C 1
ATOM 1955 O O . VAL A 1 248 ? -19.111 13.712 27.649 1.00 92.19 248 VAL A O 1
ATOM 1958 N N . PRO A 1 249 ? -20.299 12.622 26.076 1.00 91.44 249 PRO A N 1
ATOM 1959 C CA . PRO A 1 249 ? -19.472 11.424 26.138 1.00 91.44 249 PRO A CA 1
ATOM 1960 C C . PRO A 1 249 ? -18.120 11.645 25.449 1.00 91.44 249 PRO A C 1
ATOM 1962 O O . PRO A 1 249 ? -18.018 12.343 24.438 1.00 91.44 249 PRO A O 1
ATOM 1965 N N . PHE A 1 250 ? -17.062 11.045 25.983 1.00 93.38 250 PHE A N 1
ATOM 1966 C CA . PHE A 1 250 ? -15.709 11.159 25.440 1.00 93.38 250 PHE A CA 1
ATOM 1967 C C . PHE A 1 250 ? -14.873 9.911 25.739 1.00 93.38 250 PHE A C 1
ATOM 1969 O O . PHE A 1 250 ? -15.151 9.164 26.676 1.00 93.38 250 PHE A O 1
ATOM 1976 N N . VAL A 1 251 ? -13.813 9.707 24.953 1.00 94.06 251 VAL A N 1
ATOM 1977 C CA . VAL A 1 251 ? -12.825 8.654 25.217 1.00 94.06 251 VAL A CA 1
ATOM 1978 C C . VAL A 1 251 ? -11.927 9.098 26.373 1.00 94.06 251 VAL A C 1
ATOM 1980 O O . VAL A 1 251 ? -11.064 9.957 26.184 1.00 94.06 251 VAL A O 1
ATOM 1983 N N . SER A 1 252 ? -12.117 8.525 27.563 1.00 92.62 252 SER A N 1
ATOM 1984 C CA . SER A 1 252 ? -11.294 8.821 28.746 1.00 92.62 252 SER A CA 1
ATOM 1985 C C . SER A 1 252 ? -9.996 8.016 28.765 1.00 92.62 252 SER A C 1
ATOM 1987 O O . SER A 1 252 ? -8.972 8.486 29.266 1.00 92.62 252 SER A O 1
ATOM 1989 N N . ARG A 1 253 ? -10.007 6.817 28.172 1.00 91.19 253 ARG A N 1
ATOM 1990 C CA . ARG A 1 253 ? -8.832 5.953 28.040 1.00 91.19 253 ARG A CA 1
ATOM 1991 C C . ARG A 1 253 ? -8.846 5.233 26.702 1.00 91.19 253 ARG A C 1
ATOM 1993 O O . ARG A 1 253 ? -9.857 4.665 26.303 1.00 91.19 253 ARG A O 1
ATOM 2000 N N . GLN A 1 254 ? -7.690 5.209 26.045 1.00 91.69 254 GLN A N 1
ATOM 2001 C CA . GLN A 1 254 ? -7.465 4.387 24.863 1.00 91.69 254 GLN A CA 1
ATOM 2002 C C . GLN A 1 254 ? -6.070 3.763 24.887 1.00 91.69 254 GLN A C 1
ATOM 2004 O O . GLN A 1 254 ? -5.079 4.429 25.192 1.00 91.69 254 GLN A O 1
ATOM 2009 N N . SER A 1 255 ? -5.987 2.486 24.537 1.00 88.69 255 SER A N 1
ATOM 2010 C CA . SER A 1 255 ? -4.744 1.794 24.211 1.00 88.69 255 SER A CA 1
ATOM 2011 C C . SER A 1 255 ? -5.011 0.882 23.033 1.00 88.69 255 SER A C 1
ATOM 2013 O O . SER A 1 255 ? -6.004 0.165 23.020 1.00 88.69 255 SER A O 1
ATOM 2015 N N . PHE A 1 256 ? -4.141 0.891 22.034 1.00 83.62 256 PHE A N 1
ATOM 2016 C CA . PHE A 1 256 ? -4.263 -0.058 20.942 1.00 83.62 256 PHE A CA 1
ATOM 2017 C C . PHE A 1 256 ? -2.900 -0.437 20.385 1.00 83.62 256 PHE A C 1
ATOM 2019 O O . PHE A 1 256 ? -1.913 0.290 20.523 1.00 83.62 256 PHE A O 1
ATOM 2026 N N . ARG A 1 257 ? -2.859 -1.597 19.737 1.00 76.50 257 ARG A N 1
ATOM 2027 C CA . ARG A 1 257 ? -1.704 -2.113 19.005 1.00 76.50 257 ARG A CA 1
ATOM 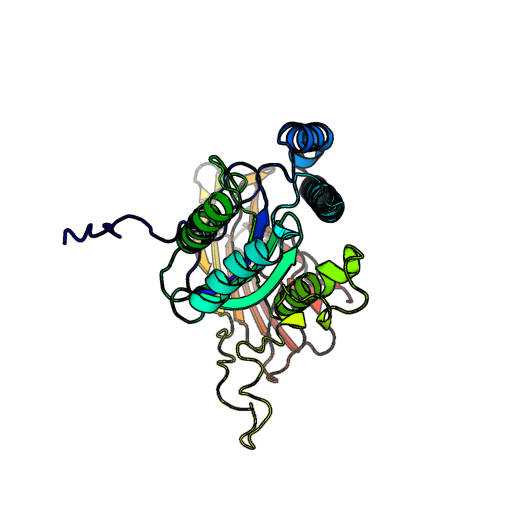2028 C C . ARG A 1 257 ? -2.172 -2.634 17.657 1.00 76.50 257 ARG A C 1
ATOM 2030 O O . ARG A 1 257 ? -3.296 -3.123 17.536 1.00 76.50 257 ARG A O 1
ATOM 2037 N N . ALA A 1 258 ? -1.288 -2.563 16.663 1.00 55.00 258 ALA A N 1
ATOM 2038 C CA . ALA A 1 258 ? -1.511 -3.205 15.376 1.00 55.00 258 ALA A CA 1
ATOM 2039 C C . ALA A 1 258 ? -2.042 -4.646 15.580 1.00 55.00 258 ALA A C 1
ATOM 2041 O O . ALA A 1 258 ? -1.508 -5.368 16.424 1.00 55.00 258 ALA A O 1
ATOM 2042 N N . PRO A 1 259 ? -3.105 -5.041 14.863 1.00 61.44 259 PRO A N 1
ATOM 2043 C CA . PRO A 1 259 ? -3.587 -4.404 13.645 1.00 61.44 259 PRO A CA 1
ATOM 2044 C C . PRO A 1 259 ? -4.695 -3.350 13.848 1.00 61.44 259 PRO A C 1
ATOM 2046 O O . PRO A 1 259 ? -5.276 -2.910 12.871 1.00 61.44 259 PRO A O 1
ATOM 2049 N N . ILE A 1 260 ? -5.004 -2.905 15.069 1.00 75.12 260 ILE A N 1
ATOM 2050 C CA . ILE A 1 260 ? -6.048 -1.889 15.303 1.00 75.12 260 ILE A CA 1
ATOM 2051 C C . ILE A 1 260 ? -5.507 -0.468 15.091 1.00 75.12 260 ILE A C 1
ATOM 2053 O O . ILE A 1 260 ? -4.434 -0.116 15.588 1.00 75.12 260 ILE A O 1
ATOM 2057 N N . HIS A 1 261 ? -6.302 0.381 14.442 1.00 71.94 261 HIS A N 1
ATOM 2058 C CA . HIS A 1 261 ? -6.217 1.840 14.475 1.00 71.94 261 HIS A CA 1
ATOM 2059 C C . HIS A 1 261 ? -7.587 2.447 14.784 1.00 71.94 261 HIS A C 1
ATOM 2061 O O . HIS A 1 261 ? -8.617 1.917 14.383 1.00 71.94 261 HIS A O 1
ATOM 2067 N N . LEU A 1 262 ? -7.603 3.578 15.484 1.00 78.12 262 LEU A N 1
ATOM 2068 C CA . LEU A 1 262 ? -8.822 4.332 15.771 1.00 78.12 262 LEU A CA 1
ATOM 2069 C C . LEU A 1 262 ? -8.892 5.562 14.865 1.00 78.12 262 LEU A C 1
ATOM 2071 O O . LEU A 1 262 ? -7.896 6.268 14.692 1.00 78.12 262 LEU A O 1
ATOM 2075 N N . SER A 1 263 ? -10.064 5.828 14.287 1.00 76.44 263 SER A N 1
ATOM 2076 C CA . SER A 1 263 ? -10.327 7.112 13.632 1.00 76.44 263 SER A CA 1
ATOM 2077 C C . SER A 1 263 ? -10.413 8.235 14.667 1.00 76.44 263 SER A C 1
ATOM 2079 O O . SER A 1 263 ? -10.542 7.988 15.867 1.00 76.44 263 SER A O 1
ATOM 2081 N N . LYS A 1 264 ? -10.421 9.490 14.209 1.00 80.56 264 LYS A N 1
ATOM 2082 C CA . LYS A 1 264 ? -10.861 10.589 15.071 1.00 80.56 264 LYS A CA 1
ATOM 2083 C C . LYS A 1 264 ? -12.321 10.338 15.473 1.00 80.56 264 LYS A C 1
ATOM 2085 O O . LYS A 1 264 ? -13.154 10.087 14.599 1.00 80.56 264 LYS A O 1
ATOM 2090 N N . SER A 1 265 ? -12.611 10.391 16.769 1.00 87.31 265 SER A N 1
ATOM 2091 C CA . SER A 1 265 ? -13.979 10.346 17.276 1.00 87.31 265 SER A CA 1
ATOM 2092 C C . SER A 1 265 ? -14.722 11.642 16.963 1.00 87.31 265 SER A C 1
ATOM 2094 O O . SER A 1 265 ? -14.125 12.712 16.798 1.00 87.31 265 SER A O 1
ATOM 2096 N N . HIS A 1 266 ? -16.040 11.545 16.873 1.00 86.62 266 HIS A N 1
ATOM 2097 C CA . HIS A 1 266 ? -16.928 12.693 16.739 1.00 86.62 266 HIS A CA 1
ATOM 2098 C C . HIS A 1 266 ? -18.228 12.429 17.494 1.00 86.62 266 HIS A C 1
ATOM 2100 O O . HIS A 1 266 ? -18.480 11.311 17.935 1.00 86.62 266 HIS A O 1
ATOM 2106 N N . LEU A 1 267 ? -19.020 13.477 17.683 1.00 89.19 267 LEU A N 1
ATOM 2107 C CA . LEU A 1 267 ? -20.319 13.381 18.331 1.00 89.19 267 LEU A CA 1
ATOM 2108 C C . LEU A 1 267 ? -21.410 13.388 17.269 1.00 89.19 267 LEU A C 1
ATOM 2110 O O . LEU A 1 267 ? -21.359 14.210 16.354 1.00 89.19 267 LEU A O 1
ATOM 2114 N N . ASP A 1 268 ? -22.402 12.528 17.442 1.00 80.38 268 ASP A N 1
ATOM 2115 C CA . ASP A 1 268 ? -23.637 12.552 16.667 1.00 80.38 268 ASP A CA 1
ATOM 2116 C C . ASP A 1 268 ? -24.827 12.341 17.603 1.00 80.38 268 ASP A C 1
ATOM 2118 O O . ASP A 1 268 ? -24.842 11.399 18.388 1.00 80.38 268 ASP A O 1
ATOM 2122 N N . GLN A 1 269 ? -25.782 13.272 17.594 1.00 82.94 269 GLN A N 1
ATOM 2123 C CA . GLN A 1 269 ? -26.983 13.256 18.450 1.00 82.94 269 GLN A CA 1
ATOM 2124 C C . GLN A 1 269 ? -26.731 12.925 19.942 1.00 82.94 269 GLN A C 1
ATOM 2126 O O . GLN A 1 269 ? -27.554 12.305 20.612 1.00 82.94 269 GLN A O 1
ATOM 2131 N N . GLY A 1 270 ? -25.589 13.361 20.489 1.00 80.19 270 GLY A N 1
ATOM 2132 C CA . GLY A 1 270 ? -25.203 13.114 21.886 1.00 80.19 270 GLY A CA 1
ATOM 2133 C C . GLY A 1 270 ? -24.538 11.757 22.139 1.00 80.19 270 GLY A C 1
ATOM 2134 O O . GLY A 1 270 ? -24.274 11.419 23.290 1.00 80.19 270 GLY A O 1
ATOM 2135 N N . HIS A 1 271 ? -24.257 10.982 21.093 1.00 86.31 271 HIS A N 1
ATOM 2136 C CA . HIS A 1 271 ? -23.487 9.745 21.150 1.00 86.31 271 HIS A CA 1
ATOM 2137 C C . HIS A 1 271 ? -22.055 10.016 20.697 1.00 86.31 271 HIS A C 1
ATOM 2139 O O . HIS A 1 271 ? -21.813 10.801 19.777 1.00 86.31 271 HIS A O 1
ATOM 2145 N N . LEU A 1 272 ? -21.096 9.346 21.324 1.00 91.06 272 LEU A N 1
ATOM 2146 C CA . LEU A 1 272 ? -19.728 9.310 20.837 1.00 91.06 272 LEU A CA 1
ATOM 2147 C C . LEU A 1 272 ? -19.631 8.263 19.731 1.00 91.06 272 LEU A C 1
ATOM 2149 O O . LEU A 1 272 ? -19.879 7.089 19.977 1.00 91.06 272 LEU A O 1
ATOM 2153 N N . VAL A 1 273 ? -19.251 8.675 18.527 1.00 88.50 273 VAL A N 1
ATOM 2154 C CA . VAL A 1 273 ? -19.048 7.777 17.388 1.00 88.50 273 VAL A CA 1
ATOM 2155 C C . VAL A 1 273 ? -17.553 7.564 17.185 1.00 88.50 273 VAL A C 1
ATOM 2157 O O . VAL A 1 273 ? -16.785 8.516 16.994 1.00 88.50 273 VAL A O 1
ATOM 2160 N N . GLN A 1 274 ? -17.132 6.302 17.224 1.00 89.31 274 GLN A N 1
ATOM 2161 C CA . GLN A 1 274 ? -15.738 5.900 17.094 1.00 89.31 274 GLN A CA 1
ATOM 2162 C C . GLN A 1 274 ? -15.612 4.721 16.126 1.00 89.31 274 GLN A C 1
ATOM 2164 O O . GLN A 1 274 ? -16.104 3.626 16.384 1.00 89.31 274 GLN A O 1
ATOM 2169 N N . SER A 1 275 ? -14.883 4.920 15.026 1.00 84.50 275 SER A N 1
ATOM 2170 C CA . SER A 1 275 ? -14.589 3.830 14.097 1.00 84.50 275 SER A CA 1
ATOM 2171 C C . SER A 1 275 ? -13.281 3.130 14.459 1.00 84.50 275 SER A C 1
ATOM 2173 O O . SER A 1 275 ? -12.266 3.774 14.754 1.00 84.50 275 SER A O 1
ATOM 2175 N N . ILE A 1 276 ? -13.316 1.802 14.412 1.00 84.06 276 ILE A N 1
ATOM 2176 C CA . ILE A 1 276 ? -12.191 0.897 14.614 1.00 84.06 276 ILE A CA 1
ATOM 2177 C C . ILE A 1 276 ? -11.774 0.373 13.248 1.00 84.06 276 ILE A C 1
ATOM 2179 O O . ILE A 1 276 ? -12.513 -0.328 12.563 1.00 84.06 276 ILE A O 1
ATOM 2183 N N . VAL A 1 277 ? -10.568 0.728 12.839 1.00 69.50 277 VAL A N 1
ATOM 2184 C CA . VAL A 1 277 ? -10.004 0.367 11.547 1.00 69.50 277 VAL A CA 1
ATOM 2185 C C . VAL A 1 277 ? -9.000 -0.752 11.753 1.00 69.50 277 VAL A C 1
ATOM 2187 O O . VAL A 1 277 ? -8.068 -0.620 12.543 1.00 69.50 277 VAL A O 1
ATOM 2190 N N . ASN A 1 278 ? -9.153 -1.830 10.996 1.00 65.06 278 ASN A N 1
ATOM 2191 C CA . ASN A 1 278 ? -8.094 -2.803 10.800 1.00 65.06 278 ASN A CA 1
ATOM 2192 C C . ASN A 1 278 ? -7.513 -2.596 9.386 1.00 65.06 278 ASN A C 1
ATOM 2194 O O . ASN A 1 278 ? -8.134 -3.021 8.416 1.00 65.06 278 ASN A O 1
ATOM 2198 N N . PRO A 1 279 ? -6.361 -1.912 9.222 1.00 50.41 279 PRO A N 1
ATOM 2199 C CA . PRO A 1 279 ? -5.781 -1.632 7.914 1.00 50.41 279 PRO A CA 1
ATOM 2200 C C . PRO A 1 279 ? -4.987 -2.824 7.348 1.00 50.41 279 PRO A C 1
ATOM 2202 O O . PRO A 1 279 ? -4.353 -2.689 6.290 1.00 50.41 279 PRO A O 1
ATOM 2205 N N . THR A 1 280 ? -4.975 -3.970 8.043 1.00 50.78 280 THR A N 1
ATOM 2206 C CA . THR A 1 280 ? -4.455 -5.219 7.483 1.00 50.78 280 THR A CA 1
ATOM 2207 C C . THR A 1 280 ? -5.472 -5.834 6.531 1.00 50.78 280 THR A C 1
ATOM 2209 O O . THR A 1 280 ? -6.593 -5.362 6.365 1.00 50.78 280 THR A O 1
ATOM 2212 N N . ALA A 1 281 ? -5.061 -6.892 5.840 1.00 44.84 281 ALA A N 1
ATOM 2213 C CA . ALA A 1 281 ? -5.953 -7.594 4.932 1.00 44.84 281 ALA A CA 1
ATOM 2214 C C . ALA A 1 281 ? -7.018 -8.434 5.669 1.00 44.84 281 ALA A C 1
ATOM 2216 O O . ALA A 1 281 ? -7.945 -8.904 5.012 1.00 44.84 281 ALA A O 1
ATOM 2217 N N . GLY A 1 282 ? -6.868 -8.662 6.981 1.00 60.16 282 GLY A N 1
ATOM 2218 C CA . GLY A 1 282 ? -7.641 -9.617 7.781 1.00 60.16 282 GLY A CA 1
ATOM 2219 C C . GLY A 1 282 ? -6.762 -10.415 8.759 1.00 60.16 282 GLY A C 1
ATOM 2220 O O . GLY A 1 282 ? -5.595 -10.078 8.955 1.00 60.16 282 GLY A O 1
ATOM 2221 N N . PHE A 1 283 ? -7.334 -11.455 9.360 1.00 65.19 283 PHE A N 1
ATOM 2222 C CA . PHE A 1 283 ? -6.702 -12.424 10.253 1.00 65.19 283 PHE A CA 1
ATOM 2223 C C . PHE A 1 283 ? -5.955 -13.518 9.476 1.00 65.19 283 PHE A C 1
ATOM 2225 O O . PHE A 1 283 ? -6.494 -14.090 8.520 1.00 65.19 283 PHE A O 1
ATOM 2232 N N . PHE A 1 284 ? -4.754 -13.850 9.938 1.00 67.19 284 PHE A N 1
ATOM 2233 C CA . PHE A 1 284 ? -3.924 -14.958 9.468 1.00 67.19 284 PHE A CA 1
ATOM 2234 C C . PHE A 1 284 ? -3.640 -15.956 10.600 1.00 67.19 284 PHE A C 1
ATOM 2236 O O . PHE A 1 284 ? -4.051 -15.770 11.743 1.00 67.19 284 PHE A O 1
ATOM 2243 N N . ASP A 1 285 ? -2.957 -17.046 10.265 1.00 63.88 285 ASP A N 1
ATOM 2244 C CA . ASP A 1 285 ? -2.597 -18.144 11.164 1.00 63.88 285 ASP A CA 1
ATOM 2245 C C . ASP A 1 285 ? -2.076 -17.684 12.523 1.00 63.88 285 ASP A C 1
ATOM 2247 O O . ASP A 1 285 ? -1.081 -16.967 12.617 1.00 63.88 285 ASP A O 1
ATOM 2251 N N . GLY A 1 286 ? -2.733 -18.153 13.583 1.00 69.75 286 GLY A N 1
ATOM 2252 C CA . GLY A 1 286 ? -2.334 -17.878 14.961 1.00 69.75 286 GLY A CA 1
ATOM 2253 C C . GLY A 1 286 ? -2.550 -16.438 15.444 1.00 69.75 286 GLY A C 1
ATOM 2254 O O . GLY A 1 286 ? -2.365 -16.207 16.639 1.00 69.75 286 GLY A O 1
ATOM 2255 N N . ASP A 1 287 ? -2.967 -15.491 14.588 1.00 78.44 287 ASP A N 1
ATOM 2256 C CA . ASP A 1 287 ? -3.235 -14.102 14.991 1.00 78.44 287 ASP A CA 1
ATOM 2257 C C . ASP A 1 287 ? -4.198 -14.056 16.183 1.00 78.44 287 ASP A C 1
ATOM 2259 O O . ASP A 1 287 ? -5.176 -14.802 16.237 1.00 78.44 287 ASP A O 1
ATOM 2263 N N . GLU A 1 288 ? -3.955 -13.154 17.133 1.00 84.75 288 GLU A N 1
ATOM 2264 C CA . GLU A 1 288 ? -4.848 -12.927 18.267 1.00 84.75 288 GLU A CA 1
ATOM 2265 C C . GLU A 1 288 ? -5.200 -11.445 18.381 1.00 84.75 288 GLU A C 1
ATOM 2267 O O . GLU A 1 288 ? -4.344 -10.603 18.649 1.00 84.75 288 GLU A O 1
ATOM 2272 N N . LEU A 1 289 ? -6.485 -11.128 18.260 1.00 86.06 289 LEU A N 1
ATOM 2273 C CA . LEU A 1 289 ? -7.015 -9.806 18.550 1.00 86.06 289 LEU A CA 1
ATOM 2274 C C . LEU A 1 289 ? -7.759 -9.817 19.884 1.00 86.06 289 LEU A C 1
ATOM 2276 O O . LEU A 1 289 ? -8.534 -10.732 20.167 1.00 86.06 289 LEU A O 1
ATOM 2280 N N . ARG A 1 290 ? -7.530 -8.790 20.705 1.00 93.38 290 ARG A N 1
ATOM 2281 C CA . ARG A 1 290 ? -8.321 -8.533 21.913 1.00 93.38 290 ARG A CA 1
ATOM 2282 C C . ARG A 1 290 ? -8.987 -7.170 21.838 1.00 93.38 290 ARG A C 1
ATOM 2284 O O . ARG A 1 290 ? -8.311 -6.183 21.583 1.00 93.38 290 ARG A O 1
ATOM 2291 N N . ILE A 1 291 ? -10.285 -7.114 22.077 1.00 94.19 291 ILE A N 1
ATOM 2292 C CA . ILE A 1 291 ? -11.068 -5.884 22.127 1.00 94.19 291 ILE A CA 1
ATOM 2293 C C . ILE A 1 291 ? -11.707 -5.819 23.506 1.00 94.19 291 ILE A C 1
ATOM 2295 O O . ILE A 1 291 ? -12.482 -6.699 23.855 1.00 94.19 291 ILE A O 1
ATOM 2299 N N . ASN A 1 292 ? -11.377 -4.793 24.275 1.00 97.75 292 ASN A N 1
ATOM 2300 C CA . ASN A 1 292 ? -11.984 -4.475 25.554 1.00 97.75 292 ASN A CA 1
ATOM 2301 C C . ASN A 1 292 ? -12.596 -3.081 25.448 1.00 97.75 292 ASN A C 1
ATOM 2303 O O . ASN A 1 292 ? -11.909 -2.116 25.103 1.00 97.75 292 ASN A O 1
ATOM 2307 N N . VAL A 1 293 ? -13.890 -2.983 25.717 1.00 98.00 293 VAL A N 1
ATOM 2308 C CA . VAL A 1 293 ? -14.634 -1.728 25.644 1.00 98.00 293 VAL A CA 1
ATOM 2309 C C . VAL A 1 293 ? -15.448 -1.571 26.912 1.00 98.00 293 VAL A C 1
ATOM 2311 O O . VAL A 1 293 ? -16.248 -2.436 27.255 1.00 98.00 293 VAL A O 1
ATOM 2314 N N . GLU A 1 294 ? -15.264 -0.440 27.572 1.00 98.50 294 GLU A N 1
ATOM 2315 C CA . GLU A 1 294 ? -15.976 -0.054 28.783 1.00 98.50 294 GLU A CA 1
ATOM 2316 C C . GLU A 1 294 ? -16.766 1.225 28.496 1.00 98.50 294 GLU A C 1
ATOM 2318 O O . GLU A 1 294 ? -16.199 2.241 28.083 1.00 98.50 294 GLU A O 1
ATOM 2323 N N . VAL A 1 295 ? -18.081 1.182 28.695 1.00 98.12 295 VAL A N 1
ATOM 2324 C CA . VAL A 1 295 ? -18.958 2.353 28.613 1.00 98.12 295 VAL A CA 1
ATOM 2325 C C . VAL A 1 295 ? -19.488 2.636 30.010 1.00 98.12 295 VAL A C 1
ATOM 2327 O O . VAL A 1 295 ? -20.297 1.879 30.541 1.00 98.12 295 VAL A O 1
ATOM 2330 N N . GLU A 1 296 ? -18.995 3.708 30.618 1.00 98.38 296 GLU A N 1
ATOM 2331 C CA . GLU A 1 296 ? -19.341 4.098 31.984 1.00 98.38 296 GLU A CA 1
ATOM 2332 C C . GLU A 1 296 ? -20.760 4.664 32.085 1.00 98.38 296 GLU A C 1
ATOM 2334 O O . GLU A 1 296 ? -21.395 4.993 31.080 1.00 98.38 296 GLU A O 1
ATOM 2339 N N . ALA A 1 297 ? -21.254 4.780 33.320 1.00 97.50 297 ALA A N 1
ATOM 2340 C CA . ALA A 1 297 ? -22.633 5.159 33.610 1.00 97.50 297 ALA A CA 1
ATOM 2341 C C . ALA A 1 297 ? -23.093 6.413 32.837 1.00 97.50 297 ALA A C 1
ATOM 2343 O O . ALA A 1 297 ? -22.417 7.443 32.810 1.00 97.50 297 ALA A O 1
ATOM 2344 N N . GLY A 1 298 ? -24.260 6.310 32.198 1.00 93.75 298 GLY A N 1
ATOM 2345 C CA . GLY A 1 298 ? -24.877 7.376 31.404 1.00 93.75 298 GLY A CA 1
ATOM 2346 C C . GLY A 1 298 ? -24.198 7.717 30.068 1.00 93.75 298 GLY A C 1
ATOM 2347 O O . GLY A 1 298 ? -24.768 8.489 29.295 1.00 93.75 298 GLY A O 1
ATOM 2348 N N . ALA A 1 299 ? -23.019 7.166 29.755 1.00 96.88 299 ALA A N 1
ATOM 2349 C CA . ALA A 1 299 ? -22.345 7.418 28.483 1.00 96.88 299 ALA A CA 1
ATOM 2350 C C . ALA A 1 299 ? -22.980 6.624 27.329 1.00 96.88 299 ALA A C 1
ATOM 2352 O O . ALA A 1 299 ? -23.552 5.549 27.519 1.00 96.88 299 ALA A O 1
ATOM 2353 N N . ARG A 1 300 ? -22.872 7.160 26.109 1.00 92.75 300 ARG A N 1
ATOM 2354 C CA . ARG A 1 300 ? -23.398 6.536 24.888 1.00 92.75 300 ARG A CA 1
ATOM 2355 C C . ARG A 1 300 ? -22.308 6.452 23.832 1.00 92.75 300 ARG A C 1
ATOM 2357 O O . ARG A 1 300 ? -21.765 7.485 23.436 1.00 92.75 300 ARG A O 1
ATOM 2364 N N . LEU A 1 301 ? -21.998 5.239 23.387 1.00 95.75 301 LEU A N 1
ATOM 2365 C CA . LEU A 1 301 ? -20.919 4.945 22.449 1.00 95.75 301 LEU A CA 1
ATOM 2366 C C . LEU A 1 301 ? -21.440 4.132 21.262 1.00 95.75 301 LEU A C 1
ATOM 2368 O O . LEU A 1 301 ? -22.071 3.096 21.444 1.00 95.75 301 LEU A O 1
ATOM 2372 N N . VAL A 1 302 ? -21.095 4.565 20.053 1.00 92.00 302 VAL A N 1
ATOM 2373 C CA . VAL A 1 302 ? -21.272 3.810 18.812 1.00 92.00 302 VAL A CA 1
ATOM 2374 C C . VAL A 1 302 ? -19.896 3.420 18.287 1.00 92.00 302 VAL A C 1
ATOM 2376 O O . VAL A 1 302 ? -19.050 4.275 18.011 1.00 92.00 302 VAL A O 1
ATOM 2379 N N . LEU A 1 303 ? -19.679 2.117 18.145 1.00 91.25 303 LEU A N 1
ATOM 2380 C CA . LEU A 1 303 ? -18.491 1.514 17.565 1.00 91.25 303 LEU A CA 1
ATOM 2381 C C . LEU A 1 303 ? -18.827 0.855 16.239 1.00 91.25 303 LEU A C 1
ATOM 2383 O O . LEU A 1 303 ? -19.676 -0.031 16.171 1.00 91.25 303 LEU A O 1
ATOM 2387 N N . SER A 1 304 ? -18.097 1.244 15.199 1.00 84.56 304 SER A N 1
ATOM 2388 C CA . SER A 1 304 ? -18.198 0.623 13.882 1.00 84.56 304 SER A CA 1
ATOM 2389 C C . SER A 1 304 ? -16.835 0.235 13.335 1.00 84.56 304 SER A C 1
ATOM 2391 O O . SER A 1 304 ? -15.815 0.825 13.691 1.00 84.56 304 SER A O 1
ATOM 2393 N N . THR A 1 305 ? -16.798 -0.747 12.442 1.00 78.06 305 THR A N 1
ATOM 2394 C CA . THR A 1 305 ? -15.602 -1.037 11.641 1.00 78.06 305 THR A CA 1
ATOM 2395 C C . THR A 1 305 ? -15.929 -0.710 10.191 1.00 78.06 305 THR A C 1
ATOM 2397 O O . THR A 1 305 ? -16.869 -1.302 9.698 1.00 78.06 305 THR A O 1
ATOM 2400 N N . PRO A 1 306 ? -15.207 0.162 9.470 1.00 68.88 306 PRO A N 1
ATOM 2401 C CA . PRO A 1 306 ? -15.596 0.567 8.110 1.00 68.88 306 PRO A CA 1
ATOM 2402 C C . PRO A 1 306 ? -15.231 -0.464 7.029 1.00 68.88 306 PRO A C 1
ATOM 2404 O O . PRO A 1 306 ? -15.356 -0.200 5.837 1.00 68.88 306 PRO A O 1
ATOM 2407 N N . SER A 1 307 ? -14.690 -1.616 7.425 1.00 61.94 307 SER A N 1
ATOM 2408 C CA . SER A 1 307 ? -14.253 -2.663 6.511 1.00 61.94 307 SER A CA 1
ATOM 2409 C C . SER A 1 307 ? -14.488 -4.038 7.111 1.00 61.94 307 SER A C 1
ATOM 2411 O O . SER A 1 307 ? -14.154 -4.269 8.275 1.00 61.94 307 SER A O 1
ATOM 2413 N N . ALA A 1 308 ? -14.978 -4.951 6.275 1.00 68.12 308 ALA A N 1
ATOM 2414 C CA . ALA A 1 308 ? -15.159 -6.355 6.608 1.00 68.12 308 ALA A CA 1
ATOM 2415 C C . ALA A 1 308 ? -13.880 -6.978 7.182 1.00 68.12 308 ALA A C 1
ATOM 2417 O O . ALA A 1 308 ? -12.793 -6.862 6.603 1.00 68.12 308 ALA A O 1
ATOM 2418 N N . SER A 1 309 ? -14.024 -7.691 8.297 1.00 72.75 309 SER A N 1
ATOM 2419 C CA . SER A 1 309 ? -12.938 -8.495 8.850 1.00 72.75 309 SER A CA 1
ATOM 2420 C C . SER A 1 309 ? -12.845 -9.804 8.079 1.00 72.75 309 SER A C 1
ATOM 2422 O O . SER A 1 309 ? -13.794 -10.578 8.049 1.00 72.75 309 SER A O 1
ATOM 2424 N N . ARG A 1 310 ? -11.706 -10.074 7.443 1.00 74.69 310 ARG A N 1
ATOM 2425 C CA . ARG A 1 310 ? -11.496 -11.317 6.686 1.00 74.69 310 ARG A CA 1
ATOM 2426 C C . ARG A 1 310 ? -10.656 -12.285 7.494 1.00 74.69 310 ARG A C 1
ATOM 2428 O O . ARG A 1 310 ? -9.762 -11.832 8.197 1.00 74.69 310 ARG A O 1
ATOM 2435 N N . VAL A 1 311 ? -10.881 -13.587 7.375 1.00 73.62 311 VAL A N 1
ATOM 2436 C CA . VAL A 1 311 ? -9.908 -14.594 7.826 1.00 73.62 311 VAL A CA 1
ATOM 2437 C C . VAL A 1 311 ? -9.455 -15.430 6.642 1.00 73.62 311 VAL A C 1
ATOM 2439 O O . VAL A 1 311 ? -10.271 -15.909 5.851 1.00 73.62 311 VAL A O 1
ATOM 2442 N N . TYR A 1 312 ? -8.143 -15.578 6.502 1.00 68.12 312 TYR A N 1
ATOM 2443 C CA . TYR A 1 312 ? -7.538 -16.316 5.401 1.00 68.12 312 TYR A CA 1
ATOM 2444 C C . TYR A 1 312 ? -7.324 -17.788 5.753 1.00 68.12 312 TYR A C 1
ATOM 2446 O O . TYR A 1 312 ? -7.491 -18.217 6.895 1.00 68.12 312 TYR A O 1
ATOM 2454 N N . ARG A 1 313 ? -6.989 -18.584 4.732 1.00 63.78 313 ARG A N 1
ATOM 2455 C CA . ARG A 1 313 ? -6.738 -20.021 4.870 1.00 63.78 313 ARG A CA 1
ATOM 2456 C C . ARG A 1 313 ? -5.684 -20.297 5.936 1.00 63.78 313 ARG A C 1
ATOM 2458 O O . ARG A 1 313 ? -4.590 -19.749 5.854 1.00 63.78 313 ARG A O 1
ATOM 2465 N N . THR A 1 314 ? -5.982 -21.256 6.809 1.00 67.19 314 THR A N 1
ATOM 2466 C CA . THR A 1 314 ? -5.055 -21.709 7.837 1.00 67.19 314 THR A CA 1
ATOM 2467 C C . THR A 1 314 ? -4.086 -22.759 7.311 1.00 67.19 314 THR A C 1
ATOM 2469 O O . THR A 1 314 ? -4.515 -23.813 6.846 1.00 67.19 314 THR A O 1
ATOM 2472 N N . ARG A 1 315 ? -2.780 -22.482 7.377 1.00 59.00 315 ARG A N 1
ATOM 2473 C CA . ARG A 1 315 ? -1.689 -23.364 6.922 1.00 59.00 315 ARG A CA 1
ATOM 2474 C C . ARG A 1 315 ? -0.973 -24.071 8.080 1.00 59.00 315 ARG A C 1
ATOM 2476 O O . ARG A 1 315 ? -0.610 -25.229 7.929 1.00 59.00 315 ARG A O 1
ATOM 2483 N N . SER A 1 316 ? -0.819 -23.418 9.232 1.00 63.69 316 SER A N 1
ATOM 2484 C CA . SER A 1 316 ? -0.145 -23.944 10.433 1.00 63.69 316 SER A CA 1
ATOM 2485 C C . SER A 1 316 ? -1.010 -24.896 11.268 1.00 63.69 316 SER A C 1
ATOM 2487 O O . SER A 1 316 ? -0.511 -25.582 12.155 1.00 63.69 316 SER A O 1
ATOM 2489 N N . GLY A 1 317 ? -2.322 -24.915 11.019 1.00 70.88 317 GLY A N 1
ATOM 2490 C CA . GLY A 1 317 ? -3.321 -25.613 11.836 1.00 70.88 317 GLY A CA 1
ATOM 2491 C C . GLY A 1 317 ? -3.823 -24.811 13.046 1.00 70.88 317 GLY A C 1
ATOM 2492 O O . GLY A 1 317 ? -4.894 -25.130 13.579 1.00 70.88 317 GLY A O 1
ATOM 2493 N N . GLU A 1 318 ? -3.128 -23.739 13.440 1.00 75.50 318 GLU A N 1
ATOM 2494 C CA . GLU A 1 318 ? -3.550 -22.850 14.524 1.00 75.50 318 GLU A CA 1
ATOM 2495 C C . GLU A 1 318 ? -4.590 -21.832 14.049 1.00 75.50 318 GLU A C 1
ATOM 2497 O O . GLU A 1 318 ? -4.358 -21.045 13.131 1.00 75.50 318 GLU A O 1
ATOM 2502 N N . ALA A 1 319 ? -5.755 -21.836 14.697 1.00 86.19 319 ALA A N 1
ATOM 2503 C CA . ALA A 1 319 ? -6.819 -20.893 14.384 1.00 86.19 319 ALA A CA 1
ATOM 2504 C C . ALA A 1 319 ? -6.448 -19.469 14.816 1.00 86.19 319 ALA A C 1
ATOM 2506 O O . ALA A 1 319 ? -5.934 -19.273 15.921 1.00 86.19 319 ALA A O 1
ATOM 2507 N N . ALA A 1 320 ? -6.803 -18.488 13.988 1.00 83.81 320 ALA A N 1
ATOM 2508 C CA . ALA A 1 320 ? -6.838 -17.094 14.410 1.00 83.81 320 ALA A CA 1
ATOM 2509 C C . ALA A 1 320 ? -7.888 -16.903 15.517 1.00 83.81 320 ALA A C 1
ATOM 2511 O O . ALA A 1 320 ? -8.915 -17.586 15.540 1.00 83.81 320 ALA A O 1
ATOM 2512 N N . LYS A 1 321 ? -7.636 -15.983 16.445 1.00 91.75 321 LYS A N 1
ATOM 2513 C CA . LYS A 1 321 ? -8.441 -15.766 17.647 1.00 91.75 321 LYS A CA 1
ATOM 2514 C C . LYS A 1 321 ? -8.875 -14.312 17.748 1.00 91.75 321 LYS A C 1
ATOM 2516 O O . LYS A 1 321 ? -8.065 -13.403 17.599 1.00 91.75 321 LYS A O 1
ATOM 2521 N N . ASN A 1 322 ? -10.133 -14.089 18.098 1.00 91.69 322 ASN A N 1
ATOM 2522 C CA . ASN A 1 322 ? -10.642 -12.771 18.453 1.00 91.69 322 ASN A CA 1
ATOM 2523 C C . ASN A 1 322 ? -11.378 -12.854 19.788 1.00 91.69 322 ASN A C 1
ATOM 2525 O O . ASN A 1 322 ? -12.332 -13.617 19.937 1.00 91.69 322 ASN A O 1
ATOM 2529 N N . LYS A 1 323 ? -10.915 -12.104 20.782 1.00 95.88 323 LYS A N 1
ATOM 2530 C CA . LYS A 1 323 ? -11.530 -12.032 22.109 1.00 95.88 323 LYS A CA 1
ATOM 2531 C C . LYS A 1 323 ? -12.117 -10.645 22.278 1.00 95.88 323 LYS A C 1
ATOM 2533 O O . LYS A 1 323 ? -11.382 -9.668 22.202 1.00 95.88 323 LYS A O 1
ATOM 2538 N N . GLN A 1 324 ? -13.410 -10.564 22.527 1.00 96.00 324 GLN A N 1
ATOM 2539 C CA . GLN A 1 324 ? -14.120 -9.308 22.695 1.00 96.00 324 GLN A CA 1
ATOM 2540 C C . GLN A 1 324 ? -14.773 -9.282 24.074 1.00 96.00 324 GLN A C 1
ATOM 2542 O O . GLN A 1 324 ? -15.487 -10.216 24.426 1.00 96.00 324 GLN A O 1
ATOM 2547 N N . ASN A 1 325 ? -14.532 -8.232 24.845 1.00 98.19 325 ASN A N 1
ATOM 2548 C CA . ASN A 1 325 ? -15.157 -7.987 26.133 1.00 98.19 325 ASN A CA 1
ATOM 2549 C C . ASN A 1 325 ? -15.782 -6.594 26.095 1.00 98.19 325 ASN A C 1
ATOM 2551 O O . ASN A 1 325 ? -15.089 -5.606 25.845 1.00 98.19 325 ASN A O 1
ATOM 2555 N N . PHE A 1 326 ? -17.084 -6.526 26.334 1.00 98.06 326 PHE A N 1
ATOM 2556 C CA . PHE A 1 326 ? -17.832 -5.279 26.381 1.00 98.06 326 PHE A CA 1
ATOM 2557 C C . PHE A 1 326 ? -18.503 -5.155 27.744 1.00 98.06 326 PHE A C 1
ATOM 2559 O O . PHE A 1 326 ? -19.263 -6.043 28.128 1.00 98.06 326 PHE A O 1
ATOM 2566 N N . THR A 1 327 ? -18.241 -4.058 28.446 1.00 98.62 327 THR A N 1
ATOM 2567 C CA . THR A 1 327 ? -18.857 -3.727 29.733 1.00 98.62 327 THR A CA 1
ATOM 2568 C C . THR A 1 327 ? -19.661 -2.440 29.588 1.00 98.62 327 THR A C 1
ATOM 2570 O O . THR A 1 327 ? -19.126 -1.431 29.128 1.00 98.62 327 THR A O 1
ATOM 2573 N N . VAL A 1 328 ? -20.941 -2.463 29.964 1.00 98.38 328 VAL A N 1
ATOM 2574 C CA . VAL A 1 328 ? -21.851 -1.311 29.845 1.00 98.38 328 VAL A CA 1
ATOM 2575 C C . VAL A 1 328 ? -22.488 -1.013 31.201 1.00 98.38 328 VAL A C 1
ATOM 2577 O O . VAL A 1 328 ? -23.215 -1.836 31.762 1.00 98.38 328 VAL A O 1
ATOM 2580 N N . GLY A 1 329 ? -22.179 0.169 31.732 1.00 97.88 329 GLY A N 1
ATOM 2581 C CA . GLY A 1 329 ? -22.583 0.631 33.055 1.00 97.88 329 GLY A CA 1
ATOM 2582 C C . GLY A 1 329 ? -24.046 1.066 33.158 1.00 97.88 329 GLY A C 1
ATOM 2583 O O . GLY A 1 329 ? -24.837 0.977 32.219 1.00 97.88 329 GLY A O 1
ATOM 2584 N N . GLU A 1 330 ? -24.418 1.554 34.339 1.00 98.00 330 GLU A N 1
ATOM 2585 C CA . GLU A 1 330 ? -25.783 1.985 34.644 1.00 98.00 330 GLU A CA 1
ATOM 2586 C C . GLU A 1 330 ? -26.286 3.063 33.669 1.00 98.00 330 GLU A C 1
ATOM 2588 O O . GLU A 1 330 ? -25.641 4.093 33.475 1.00 98.00 330 GLU A O 1
ATOM 2593 N N . ASN A 1 331 ? -27.457 2.836 33.062 1.00 96.88 331 ASN A N 1
ATOM 2594 C CA . ASN A 1 331 ? -28.097 3.742 32.096 1.00 96.88 331 ASN A CA 1
ATOM 2595 C C . ASN A 1 331 ? -27.201 4.120 30.897 1.00 96.88 331 ASN A C 1
ATOM 2597 O O . ASN A 1 331 ? -27.458 5.119 30.221 1.00 96.88 331 ASN A O 1
ATOM 2601 N N . ALA A 1 332 ? -26.137 3.355 30.647 1.00 97.12 332 ALA A N 1
ATOM 2602 C CA . ALA A 1 332 ? -25.223 3.562 29.538 1.00 97.12 332 ALA A CA 1
ATOM 2603 C C . ALA A 1 332 ? -25.683 2.791 28.295 1.00 97.12 332 ALA A C 1
ATOM 2605 O O . ALA A 1 332 ? -26.489 1.857 28.379 1.00 97.12 332 ALA A O 1
ATOM 2606 N N . MET A 1 333 ? -25.161 3.184 27.134 1.00 95.88 333 MET A N 1
ATOM 2607 C CA . MET A 1 333 ? -25.494 2.548 25.864 1.00 95.88 333 MET A CA 1
ATOM 2608 C C . MET A 1 333 ? -24.267 2.266 25.007 1.00 95.88 333 MET A C 1
ATOM 2610 O O . MET A 1 333 ? -23.428 3.145 24.804 1.00 95.88 333 MET A O 1
ATOM 2614 N N . LEU A 1 334 ? -24.217 1.058 24.450 1.00 97.12 334 LEU A N 1
ATOM 2615 C CA . LEU A 1 334 ? -23.247 0.664 23.436 1.00 97.12 334 LEU A CA 1
ATOM 2616 C C . LEU A 1 334 ? -23.962 0.189 22.169 1.00 97.12 334 LEU A C 1
ATOM 2618 O O . LEU A 1 334 ? -24.846 -0.661 22.227 1.00 97.12 334 LEU A O 1
ATOM 2622 N N . GLU A 1 335 ? -23.518 0.678 21.019 1.00 92.88 335 GLU A N 1
ATOM 2623 C CA . GLU A 1 335 ? -23.838 0.100 19.717 1.00 92.88 335 GLU A CA 1
ATOM 2624 C C . GLU A 1 335 ? -22.554 -0.458 19.095 1.00 92.88 335 GLU A C 1
ATOM 2626 O O . GLU A 1 335 ? -21.596 0.277 18.872 1.00 92.88 335 GLU A O 1
ATOM 2631 N N . TRP A 1 336 ? -22.512 -1.764 18.839 1.00 91.50 336 TRP A N 1
ATOM 2632 C CA . TRP A 1 336 ? -21.421 -2.457 18.155 1.00 91.50 336 TRP A CA 1
ATOM 2633 C C . TRP A 1 336 ? -21.898 -2.906 16.775 1.00 91.50 336 TRP A C 1
ATOM 2635 O O . TRP A 1 336 ? -22.700 -3.836 16.653 1.00 91.50 336 TRP A O 1
ATOM 2645 N N . ILE A 1 337 ? -21.402 -2.227 15.741 1.00 87.19 337 ILE A N 1
ATOM 2646 C CA . ILE A 1 337 ? -21.844 -2.373 14.352 1.00 87.19 337 ILE A CA 1
ATOM 2647 C C . ILE A 1 337 ? -20.625 -2.654 13.456 1.00 87.19 337 ILE A C 1
ATOM 2649 O O . ILE A 1 337 ? -20.115 -1.758 12.774 1.00 87.19 337 ILE A O 1
ATOM 2653 N N . PRO A 1 338 ? -20.080 -3.880 13.482 1.00 84.81 338 PRO A N 1
ATOM 2654 C CA . PRO A 1 338 ? -19.005 -4.262 12.590 1.00 84.81 338 PRO A CA 1
ATOM 2655 C C . PRO A 1 338 ? -19.532 -4.485 11.169 1.00 84.81 338 PRO A C 1
ATOM 2657 O O . PRO A 1 338 ? -20.696 -4.815 10.946 1.00 84.81 338 PRO A O 1
ATOM 2660 N N . GLU A 1 339 ? -18.629 -4.399 10.204 1.00 82.88 339 GLU A N 1
ATOM 2661 C CA . GLU A 1 339 ? -18.866 -4.904 8.854 1.00 82.88 339 GLU A CA 1
ATOM 2662 C C . GLU A 1 339 ? -18.794 -6.440 8.855 1.00 82.88 339 GLU A C 1
ATOM 2664 O O . GLU A 1 339 ? -18.210 -7.020 9.781 1.00 82.88 339 GLU A O 1
ATOM 2669 N N . PRO A 1 340 ? -19.353 -7.121 7.838 1.00 81.94 340 PRO A N 1
ATOM 2670 C CA . PRO A 1 340 ? -19.430 -8.574 7.826 1.00 81.94 340 PRO A CA 1
ATOM 2671 C C . PRO A 1 340 ? -18.069 -9.247 8.003 1.00 81.94 340 PRO A C 1
ATOM 2673 O O . PRO A 1 340 ? -17.051 -8.817 7.454 1.00 81.94 340 PRO A O 1
ATOM 2676 N N . PHE A 1 341 ? -18.055 -10.355 8.732 1.00 83.88 341 PHE A N 1
ATOM 2677 C CA . PHE A 1 341 ? -16.906 -11.241 8.804 1.00 83.88 341 PHE A CA 1
ATOM 2678 C C . PHE A 1 341 ? -16.870 -12.171 7.582 1.00 83.88 341 PHE A C 1
ATOM 2680 O O . PHE A 1 341 ? -17.873 -12.802 7.259 1.00 83.88 341 PHE A O 1
ATOM 2687 N N . ILE A 1 342 ? -15.729 -12.284 6.898 1.00 78.44 342 ILE A N 1
ATOM 2688 C CA . ILE A 1 342 ? -15.596 -13.052 5.647 1.00 78.44 342 ILE A CA 1
ATOM 2689 C C . ILE A 1 342 ? -14.547 -14.164 5.815 1.00 78.44 342 ILE A C 1
ATOM 2691 O O . ILE A 1 342 ? -13.340 -13.887 5.770 1.00 78.44 342 ILE A O 1
ATOM 2695 N N . PRO A 1 343 ? -14.961 -15.431 5.988 1.00 83.44 343 PRO A N 1
ATOM 2696 C CA . PRO A 1 343 ? -14.049 -16.563 6.007 1.00 83.44 343 PRO A CA 1
ATOM 2697 C C . PRO A 1 343 ? -13.704 -17.045 4.594 1.00 83.44 343 PRO A C 1
ATOM 2699 O O . PRO A 1 343 ? -14.580 -17.385 3.799 1.00 83.44 343 PRO A O 1
ATOM 2702 N N . HIS A 1 344 ? -12.406 -17.132 4.291 1.00 75.81 344 HIS A N 1
ATOM 2703 C CA . HIS A 1 344 ? -11.912 -17.771 3.071 1.00 75.81 344 HIS A CA 1
ATOM 2704 C C . HIS A 1 344 ? -11.837 -19.298 3.201 1.00 75.81 344 HIS A C 1
ATOM 2706 O O . HIS A 1 344 ? -11.712 -19.864 4.289 1.00 75.81 344 HIS A O 1
ATOM 2712 N N . ALA A 1 345 ? -11.844 -19.981 2.054 1.00 74.88 345 ALA A N 1
ATOM 2713 C CA . ALA A 1 345 ? -11.750 -21.434 1.983 1.00 74.88 345 ALA A CA 1
ATOM 2714 C C . ALA A 1 345 ? -10.511 -21.989 2.719 1.00 74.88 345 ALA A C 1
ATOM 2716 O O . ALA A 1 345 ? -9.361 -21.713 2.353 1.00 74.88 345 ALA A O 1
ATOM 2717 N N . GLY A 1 346 ? -10.763 -22.839 3.717 1.00 75.50 346 GLY A N 1
ATOM 2718 C CA . GLY A 1 346 ? -9.737 -23.462 4.556 1.00 75.50 346 GLY A CA 1
ATOM 2719 C C . GLY A 1 346 ? -9.293 -22.616 5.755 1.00 75.50 346 GLY A C 1
ATOM 2720 O O . GLY A 1 346 ? -8.280 -22.939 6.367 1.00 75.50 346 GLY A O 1
ATOM 2721 N N . ALA A 1 347 ? -9.999 -21.534 6.086 1.00 81.94 347 ALA A N 1
ATOM 2722 C CA . ALA A 1 347 ? -9.743 -20.752 7.292 1.00 81.94 347 ALA A CA 1
ATOM 2723 C C . ALA A 1 347 ? -10.161 -21.493 8.574 1.00 81.94 347 ALA A C 1
ATOM 2725 O O . ALA A 1 347 ? -11.167 -22.204 8.604 1.00 81.94 347 ALA A O 1
ATOM 2726 N N . ARG A 1 348 ? -9.407 -21.280 9.655 1.00 87.06 348 ARG A N 1
ATOM 2727 C CA . ARG A 1 348 ? -9.744 -21.682 11.026 1.00 87.06 348 ARG A CA 1
ATOM 2728 C C . ARG A 1 348 ? -9.731 -20.430 11.903 1.00 87.06 348 ARG A C 1
ATOM 2730 O O . ARG A 1 348 ? -8.714 -19.748 12.003 1.00 87.06 348 ARG A O 1
ATOM 2737 N N . TYR A 1 349 ? -10.858 -20.137 12.543 1.00 89.56 349 TYR A N 1
ATOM 2738 C CA . TYR A 1 349 ? -11.055 -18.933 13.349 1.00 89.56 349 TYR A CA 1
ATOM 2739 C C . TYR A 1 349 ? -11.866 -19.244 14.604 1.00 89.56 349 TYR A C 1
ATOM 2741 O O . TYR A 1 349 ? -12.791 -20.054 14.558 1.00 89.56 349 TYR A O 1
ATOM 2749 N N . VAL A 1 350 ? -11.523 -18.597 15.715 1.00 94.50 350 VAL A N 1
ATOM 2750 C CA . VAL A 1 350 ? -12.224 -18.710 16.995 1.00 94.50 350 VAL A CA 1
ATOM 2751 C C . VAL A 1 350 ? -12.509 -17.312 17.536 1.00 94.50 350 VAL A C 1
ATOM 2753 O O . VAL A 1 350 ? -11.589 -16.592 17.921 1.00 94.50 350 VAL A O 1
ATOM 2756 N N . GLN A 1 351 ? -13.787 -16.952 17.630 1.00 94.38 351 GLN A N 1
ATOM 2757 C CA . GLN A 1 351 ? -14.233 -15.735 18.307 1.00 94.38 351 GLN A CA 1
ATOM 2758 C C . GLN A 1 351 ? -14.857 -16.070 19.658 1.00 94.38 351 GLN A C 1
ATOM 2760 O O . GLN A 1 351 ? -15.621 -17.028 19.778 1.00 94.38 351 GLN A O 1
ATOM 2765 N N . ARG A 1 352 ? -14.539 -15.273 20.679 1.00 96.81 352 ARG A N 1
ATOM 2766 C CA . ARG A 1 352 ? -15.217 -15.301 21.975 1.00 96.81 352 ARG A CA 1
ATOM 2767 C C . ARG A 1 352 ? -15.621 -13.888 22.355 1.00 96.81 352 ARG A C 1
ATOM 2769 O O . ARG A 1 352 ? -14.747 -13.046 22.544 1.00 96.81 352 ARG A O 1
ATOM 2776 N N . THR A 1 353 ? -16.918 -13.682 22.539 1.00 97.06 353 THR A N 1
ATOM 2777 C CA . THR A 1 353 ? -17.490 -12.398 22.946 1.00 97.06 353 THR A CA 1
ATOM 2778 C C . THR A 1 353 ? -18.118 -12.531 24.327 1.00 97.06 353 THR A C 1
ATOM 2780 O O . THR A 1 353 ? -18.909 -13.442 24.568 1.00 97.06 353 THR A O 1
ATOM 2783 N N . LEU A 1 354 ? -17.731 -11.647 25.242 1.00 97.94 354 LEU A N 1
ATOM 2784 C CA . LEU A 1 354 ? -18.286 -11.508 26.581 1.00 97.94 354 LEU A CA 1
ATOM 2785 C C . LEU A 1 354 ? -18.968 -10.144 26.686 1.00 97.94 354 LEU A C 1
ATOM 2787 O O . LEU A 1 354 ? -18.368 -9.123 26.353 1.00 97.94 354 LEU A O 1
ATOM 2791 N N . LEU A 1 355 ? -20.214 -10.148 27.149 1.00 97.44 355 LEU A N 1
ATOM 2792 C CA . LEU A 1 355 ? -21.044 -8.961 27.327 1.00 97.44 355 LEU A CA 1
ATOM 2793 C C . LEU A 1 355 ? -21.427 -8.875 28.806 1.00 97.44 355 LEU A C 1
ATOM 2795 O O . LEU A 1 355 ? -22.107 -9.769 29.307 1.00 97.44 355 LEU A O 1
ATOM 2799 N N . ASP A 1 356 ? -20.973 -7.831 29.490 1.00 98.19 356 ASP A N 1
ATOM 2800 C CA . ASP A 1 356 ? -21.278 -7.546 30.892 1.00 98.19 356 ASP A CA 1
ATOM 2801 C C . ASP A 1 356 ? -22.102 -6.256 30.975 1.00 98.19 356 ASP A C 1
ATOM 2803 O O . ASP A 1 356 ? -21.632 -5.177 30.610 1.00 98.19 356 ASP A O 1
ATOM 2807 N N . LEU A 1 357 ? -23.368 -6.372 31.371 1.00 97.69 357 LEU A N 1
ATOM 2808 C CA . LEU A 1 357 ? -24.348 -5.291 31.286 1.00 97.69 357 LEU A CA 1
ATOM 2809 C C . LEU A 1 357 ? -24.969 -5.032 32.656 1.00 97.69 357 LEU A C 1
ATOM 2811 O O . LEU A 1 357 ? -25.491 -5.948 33.295 1.00 97.69 357 LEU A O 1
ATOM 2815 N N . HIS A 1 358 ? -25.002 -3.766 33.071 1.00 98.44 358 HIS A N 1
ATOM 2816 C CA . HIS A 1 358 ? -25.865 -3.347 34.172 1.00 98.44 358 HIS A CA 1
ATOM 2817 C C . HIS A 1 358 ? -27.346 -3.617 33.821 1.00 98.44 358 HIS A C 1
ATOM 2819 O O . HIS A 1 358 ? -27.722 -3.454 32.659 1.00 98.44 358 HIS A O 1
ATOM 2825 N N . PRO A 1 359 ? -28.235 -3.938 34.785 1.00 97.50 359 PRO A N 1
ATOM 2826 C CA . PRO A 1 359 ? -29.658 -4.183 34.507 1.00 97.50 359 PRO A CA 1
ATOM 2827 C C . PRO A 1 359 ? -30.411 -3.059 33.775 1.00 97.50 359 PRO A C 1
ATOM 2829 O O . PRO A 1 359 ? -31.464 -3.312 33.199 1.00 97.50 359 PRO A O 1
ATOM 2832 N N . SER A 1 360 ? -29.895 -1.827 33.808 1.00 96.75 360 SER A N 1
ATOM 2833 C CA . SER A 1 360 ? -30.461 -0.665 33.103 1.00 96.75 360 SER A CA 1
ATOM 2834 C C . SER A 1 360 ? -29.688 -0.241 31.847 1.00 96.75 360 SER A C 1
ATOM 2836 O O . SER A 1 360 ? -30.022 0.771 31.233 1.00 96.75 360 SER A O 1
ATOM 2838 N N . ALA A 1 361 ? -28.640 -0.975 31.472 1.00 96.88 361 ALA A N 1
ATOM 2839 C CA . ALA A 1 361 ? -27.860 -0.704 30.272 1.00 96.88 361 ALA A CA 1
ATOM 2840 C C . ALA A 1 361 ? -28.635 -1.062 28.994 1.00 96.88 361 ALA A C 1
ATOM 2842 O O . ALA A 1 361 ? -29.531 -1.906 28.998 1.00 96.88 361 ALA A O 1
ATOM 2843 N N . SER A 1 362 ? -28.247 -0.448 27.876 1.00 94.50 362 SER A N 1
ATOM 2844 C CA . SER A 1 362 ? -28.729 -0.800 26.536 1.00 94.50 362 SER A CA 1
ATOM 2845 C C . SER A 1 362 ? -27.566 -1.219 25.634 1.00 94.50 362 SER A C 1
ATOM 2847 O O . SER A 1 362 ? -26.531 -0.558 25.594 1.00 94.50 362 SER A O 1
ATOM 2849 N N . LEU A 1 363 ? -27.734 -2.314 24.891 1.00 94.38 363 LEU A N 1
ATOM 2850 C CA . LEU A 1 363 ? -26.745 -2.810 23.933 1.00 94.38 363 LEU A CA 1
ATOM 2851 C C . LEU A 1 363 ? -27.426 -3.150 22.607 1.00 94.38 363 LEU A C 1
ATOM 2853 O O . LEU A 1 363 ? -28.354 -3.958 22.579 1.00 94.38 363 LEU A O 1
ATOM 2857 N N . LEU A 1 364 ? -26.907 -2.598 21.513 1.00 88.06 364 LEU A N 1
ATOM 2858 C CA . LEU A 1 364 ? -27.164 -3.076 20.158 1.00 88.06 364 LEU A CA 1
ATOM 2859 C C . LEU A 1 364 ? -25.894 -3.753 19.643 1.00 88.06 364 LEU A C 1
ATOM 2861 O O . LEU A 1 364 ? -24.850 -3.117 19.550 1.00 88.06 364 LEU A O 1
ATOM 2865 N N . PHE A 1 365 ? -25.966 -5.044 19.333 1.00 93.62 365 PHE A N 1
ATOM 2866 C CA . PHE A 1 365 ? -24.799 -5.836 18.949 1.00 93.62 365 PHE A CA 1
ATOM 2867 C C . PHE A 1 365 ? -25.068 -6.591 17.651 1.00 93.62 365 PHE A C 1
ATOM 2869 O O . PHE A 1 365 ? -26.004 -7.388 17.578 1.00 93.62 365 PHE A O 1
ATOM 2876 N N . PHE A 1 366 ? -24.219 -6.364 16.651 1.00 87.00 366 PHE A N 1
ATOM 2877 C CA . PHE A 1 366 ? -24.209 -7.127 15.410 1.00 87.00 366 PHE A CA 1
ATOM 2878 C C . PHE A 1 366 ? -22.971 -8.022 15.337 1.00 87.00 366 PHE A C 1
ATOM 2880 O O . PHE A 1 366 ? -21.847 -7.589 15.590 1.00 87.00 366 PHE A O 1
ATOM 2887 N N . ASP A 1 367 ? -23.191 -9.270 14.938 1.00 88.94 367 ASP A N 1
ATOM 2888 C CA . ASP A 1 367 ? -22.147 -10.212 14.547 1.00 88.94 367 ASP A CA 1
ATOM 2889 C C . ASP A 1 367 ? -22.698 -11.041 13.393 1.00 88.94 367 ASP A C 1
ATOM 2891 O O . ASP A 1 367 ? -23.744 -11.684 13.503 1.00 88.94 367 ASP A O 1
ATOM 2895 N N . TRP A 1 368 ? -22.061 -10.926 12.238 1.00 88.56 368 TRP A N 1
ATOM 2896 C CA . TRP A 1 368 ? -22.610 -11.425 10.989 1.00 88.56 368 TRP A CA 1
ATOM 2897 C C . TRP A 1 368 ? -21.501 -11.841 10.043 1.00 88.56 368 TRP A C 1
ATOM 2899 O O . TRP A 1 368 ? -20.427 -11.241 9.997 1.00 88.56 368 TRP A O 1
ATOM 2909 N N . ILE A 1 369 ? -21.774 -12.913 9.309 1.00 87.50 369 ILE A N 1
ATOM 2910 C CA . ILE A 1 369 ? -20.809 -13.603 8.463 1.00 87.50 369 ILE A CA 1
ATOM 2911 C C . ILE A 1 369 ? -21.316 -13.539 7.026 1.00 87.50 369 ILE A C 1
ATOM 2913 O O . ILE A 1 369 ? -22.476 -13.856 6.766 1.00 87.50 369 ILE A O 1
ATOM 2917 N N . ALA A 1 370 ? -20.444 -13.156 6.098 1.00 78.00 370 ALA A N 1
ATOM 2918 C CA . ALA A 1 370 ? -20.719 -13.168 4.669 1.00 78.00 370 ALA A CA 1
ATOM 2919 C C . ALA A 1 370 ? -19.916 -14.285 3.974 1.00 78.00 370 ALA A C 1
ATOM 2921 O O . ALA A 1 370 ? -18.765 -14.531 4.345 1.00 78.00 370 ALA A O 1
ATOM 2922 N N . PRO A 1 371 ? -20.498 -14.980 2.979 1.00 75.31 371 PRO A N 1
ATOM 2923 C CA . PRO A 1 371 ? -19.770 -15.962 2.182 1.00 75.31 371 PRO A CA 1
ATOM 2924 C C . PRO A 1 371 ? -18.668 -15.293 1.346 1.00 75.31 371 PRO A C 1
ATOM 2926 O O . PRO A 1 371 ? -18.733 -14.093 1.069 1.00 75.31 371 PRO A O 1
ATOM 2929 N N . THR A 1 372 ? -17.653 -16.079 0.971 1.00 55.97 372 THR A N 1
ATOM 2930 C CA . THR A 1 372 ? -16.568 -15.639 0.080 1.00 55.97 372 THR A CA 1
ATOM 2931 C C . THR A 1 372 ? -16.982 -15.565 -1.379 1.00 55.97 372 THR A C 1
ATOM 2933 O O . THR A 1 372 ? -17.798 -16.413 -1.806 1.00 55.97 372 THR A O 1
#

pLDDT: mean 76.54, std 19.39, range [22.88, 98.62]

Sequence (372 aa):
MKEKELSLSGMSHKGVHDRGYLPHWDFGNSVQAITFRLADSLPQKILKGWREELRVALGSPDSETSRMAQADLYRRISRYEDAGHGACLLNNPDHAEAVQDLLIKGHGSAYRLIEWCIMPNHVHVLVRLLGDTPLGSVIKKWKGASAILINRLEERGGSVWMADYHDRLVRNMDHFHDVRAYIRRNPVKAGLCEEPEEWRFSSAGAKWNGELAREETGTRGIDSALPVSGSALSGHLDLRCELRSDGVPFVSRQSFRAPIHLSKSHLDQGHLVQSIVNPTAGFFDGDELRINVEVEAGARLVLSTPSASRVYRTRSGEAAKNKQNFTVGENAMLEWIPEPFIPHAGARYVQRTLLDLHPSASLLFFDWIAPT

Secondary structure (DSSP, 8-state):
--------TT----EEEESSSSEEEE-TT-EEEEEEEBTTSS-HHHHHHHHHHTHHHHT-SSHHHHHHHHHHHHHHHHHHHHTT-S--GGGSHHHHHHHHHHHHHHBTTTEEEEEEEE-SSEEEEEEEE-TT--HHHHHHHHHHHHHHHHHHHTT--S-SBPSS-EEEEE-SHHHHHHHHHHHHHHHHHTTS-SSGGG-TTBTTTTT--TTTTTSSSSSS-TTSSS---S---EEEEEEEEEE-TTS-EEEEEEEEETT-EEPPPEEETTEEEEEEE--SSSB-TT-EEEEEEEE-TT-EEEEE-SSPEEEPPPSSSPPEEEEEEEEE-TT-EEEEEPPPEEEPTT--EEEEEEEEE-TT-EEEE---B---